Protein AF-A0A831Z3E1-F1 (afdb_monomer_lite)

Structure (mmCIF, N/CA/C/O backbone):
data_AF-A0A831Z3E1-F1
#
_entry.id   AF-A0A831Z3E1-F1
#
loop_
_atom_site.group_PDB
_atom_site.id
_atom_site.type_symbol
_atom_site.label_atom_id
_atom_site.label_alt_id
_atom_site.label_comp_id
_atom_site.label_asym_id
_atom_site.label_entity_id
_atom_site.label_seq_id
_atom_site.pdbx_PDB_ins_code
_atom_site.Cartn_x
_atom_site.Cartn_y
_atom_site.Cartn_z
_atom_site.occupancy
_atom_site.B_iso_or_equiv
_atom_site.auth_seq_id
_atom_site.auth_comp_id
_atom_site.auth_asym_id
_atom_site.auth_atom_id
_atom_site.pdbx_PDB_model_num
ATOM 1 N N . MET A 1 1 ? -7.748 5.184 -32.566 1.00 51.44 1 MET A N 1
ATOM 2 C CA . MET A 1 1 ? -6.803 4.060 -32.721 1.00 51.44 1 MET A CA 1
ATOM 3 C C . MET A 1 1 ? -6.522 3.527 -31.322 1.00 51.44 1 MET A C 1
ATOM 5 O O . MET A 1 1 ? -6.753 4.261 -30.371 1.00 51.44 1 MET A O 1
ATOM 9 N N . ASN A 1 2 ? -6.167 2.249 -31.164 1.00 64.44 2 ASN A N 1
ATOM 10 C CA . ASN A 1 2 ? -5.979 1.671 -29.828 1.00 64.44 2 ASN A CA 1
ATOM 11 C C . ASN A 1 2 ? -4.513 1.812 -29.402 1.00 64.44 2 ASN A C 1
ATOM 13 O O . ASN A 1 2 ? -3.642 1.430 -30.188 1.00 64.44 2 ASN A O 1
ATOM 17 N N . PRO A 1 3 ? -4.228 2.322 -28.190 1.00 73.00 3 PRO A N 1
ATOM 18 C CA . PRO A 1 3 ? -2.861 2.435 -27.707 1.00 73.00 3 PRO A CA 1
ATOM 19 C C . PRO A 1 3 ? -2.206 1.056 -27.599 1.00 73.00 3 PRO A C 1
ATOM 21 O O . PRO A 1 3 ? -2.824 0.108 -27.112 1.00 73.00 3 PRO A O 1
ATOM 24 N N . ARG A 1 4 ? -0.952 0.950 -28.051 1.00 88.00 4 ARG A N 1
ATOM 25 C CA . ARG A 1 4 ? -0.210 -0.320 -28.133 1.00 88.00 4 ARG A CA 1
ATOM 26 C C . ARG A 1 4 ? 0.964 -0.412 -27.169 1.00 88.00 4 ARG A C 1
ATOM 28 O O . ARG A 1 4 ? 1.472 -1.512 -26.947 1.00 88.00 4 ARG A O 1
ATOM 35 N N . PHE A 1 5 ? 1.383 0.704 -26.576 1.00 94.12 5 PHE A N 1
ATOM 36 C CA . PHE A 1 5 ? 2.573 0.760 -25.737 1.00 94.12 5 PHE A CA 1
ATOM 37 C C . PHE A 1 5 ? 2.311 1.483 -24.423 1.00 94.12 5 PHE A C 1
ATOM 39 O O . PHE A 1 5 ? 1.490 2.394 -24.334 1.00 94.12 5 PHE A O 1
ATOM 46 N N . ALA A 1 6 ? 3.047 1.088 -23.394 1.00 94.31 6 ALA A N 1
ATOM 47 C CA . ALA A 1 6 ? 3.031 1.729 -22.093 1.00 94.31 6 ALA A CA 1
ATOM 48 C C . ALA A 1 6 ? 4.462 1.988 -21.625 1.00 94.31 6 ALA A C 1
ATOM 50 O O . ALA A 1 6 ? 5.327 1.114 -21.735 1.00 94.31 6 ALA A O 1
ATOM 51 N N . LYS A 1 7 ? 4.690 3.177 -21.068 1.00 95.44 7 LYS A N 1
ATOM 52 C CA . LYS A 1 7 ? 5.922 3.519 -20.362 1.00 95.44 7 LYS A CA 1
ATOM 53 C C . LYS A 1 7 ? 5.762 3.190 -18.891 1.00 95.44 7 LYS A C 1
ATOM 55 O O . LYS A 1 7 ? 4.873 3.714 -18.219 1.00 95.44 7 LYS A O 1
ATOM 60 N N . VAL A 1 8 ? 6.624 2.314 -18.402 1.00 93.50 8 VAL A N 1
ATOM 61 C CA . VAL A 1 8 ? 6.551 1.753 -17.057 1.00 93.50 8 VAL A CA 1
ATOM 62 C C . VAL A 1 8 ? 7.792 2.160 -16.281 1.00 93.50 8 VAL A C 1
ATOM 64 O O . VAL A 1 8 ? 8.914 1.889 -16.708 1.00 93.50 8 VAL A O 1
ATOM 67 N N . VAL A 1 9 ? 7.591 2.772 -15.117 1.00 94.06 9 VAL A N 1
ATOM 68 C CA . VAL A 1 9 ? 8.672 2.972 -14.150 1.00 94.06 9 VAL A CA 1
ATOM 69 C C . VAL A 1 9 ? 8.847 1.700 -13.325 1.00 94.06 9 VAL A C 1
ATOM 71 O O . VAL A 1 9 ? 7.876 1.105 -12.843 1.00 94.06 9 VAL A O 1
ATOM 74 N N . LEU A 1 10 ? 10.095 1.267 -13.173 1.00 91.62 10 LEU A N 1
ATOM 75 C CA . LEU A 1 10 ? 10.462 0.104 -12.368 1.00 91.62 10 LEU A CA 1
ATOM 76 C C . LEU A 1 10 ? 11.102 0.560 -11.056 1.00 91.62 10 LEU A C 1
ATOM 78 O O . LEU A 1 10 ? 11.765 1.590 -11.050 1.00 91.62 10 LEU A O 1
ATOM 82 N N . PRO A 1 11 ? 10.956 -0.196 -9.951 1.00 89.69 11 PRO A N 1
ATOM 83 C CA . PRO A 1 11 ? 11.518 0.147 -8.644 1.00 89.69 11 PRO A CA 1
ATOM 84 C C . PRO A 1 11 ? 13.036 -0.111 -8.591 1.00 89.69 11 PRO A C 1
ATOM 86 O O . PRO A 1 11 ? 13.524 -0.906 -7.784 1.00 89.69 11 PRO A O 1
ATOM 89 N N . LEU A 1 12 ? 13.772 0.523 -9.500 1.00 88.69 12 LEU A N 1
ATOM 90 C CA . LEU A 1 12 ? 15.214 0.440 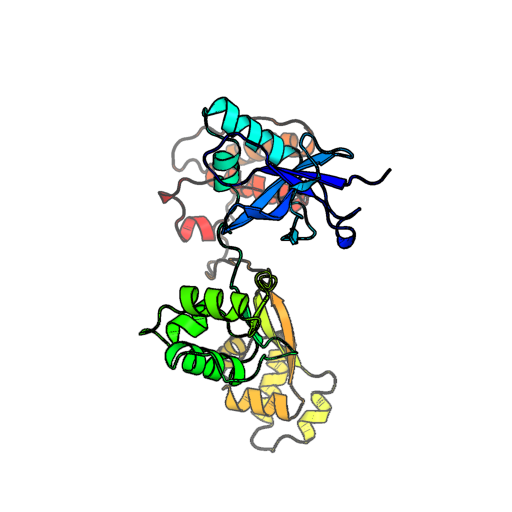-9.700 1.00 88.69 12 LEU A CA 1
ATOM 91 C C . LEU A 1 12 ? 15.823 1.841 -9.522 1.00 88.69 12 LEU A C 1
ATOM 93 O O . LEU A 1 12 ? 15.136 2.819 -9.796 1.00 88.69 12 LEU A O 1
ATOM 97 N N . PRO A 1 13 ? 17.094 1.957 -9.101 1.00 88.75 13 PRO A N 1
ATOM 98 C CA . PRO A 1 13 ? 17.790 3.239 -8.981 1.00 88.75 13 PRO A CA 1
ATOM 99 C C . PRO A 1 13 ? 18.260 3.740 -10.357 1.00 88.75 13 PRO A C 1
ATOM 101 O O . PRO A 1 13 ? 19.452 3.919 -10.597 1.00 88.75 13 PRO A O 1
ATOM 104 N N . VAL A 1 14 ? 17.325 3.863 -11.300 1.00 87.19 14 VAL A N 1
ATOM 105 C CA . VAL A 1 14 ? 17.554 4.320 -12.675 1.00 87.19 14 VAL A CA 1
ATOM 106 C C . VAL A 1 14 ? 16.418 5.265 -13.038 1.00 87.19 14 VAL A C 1
ATOM 108 O O . VAL A 1 14 ? 15.259 4.974 -12.743 1.00 87.19 14 VAL A O 1
ATOM 111 N N . ASP A 1 15 ? 16.746 6.384 -13.674 1.00 80.19 15 ASP A N 1
ATOM 112 C CA . ASP A 1 15 ? 15.782 7.444 -13.986 1.00 80.19 15 ASP A CA 1
ATOM 113 C C . ASP A 1 15 ? 15.124 7.280 -15.367 1.00 80.19 15 ASP A C 1
ATOM 115 O O . ASP A 1 15 ? 14.783 8.248 -16.039 1.00 80.19 15 ASP A O 1
ATOM 119 N N . ASP A 1 16 ? 14.946 6.028 -15.793 1.00 87.19 16 ASP A N 1
ATOM 120 C CA . ASP A 1 16 ? 14.386 5.678 -17.094 1.00 87.19 16 ASP A CA 1
ATOM 121 C C . ASP A 1 16 ? 12.979 5.091 -16.964 1.00 87.19 16 ASP A C 1
ATOM 123 O O . ASP A 1 16 ? 12.668 4.295 -16.069 1.00 87.19 16 ASP A O 1
ATOM 127 N N . LEU A 1 17 ? 12.133 5.431 -17.936 1.00 93.19 17 LEU A N 1
ATOM 128 C CA . LEU A 1 17 ? 10.894 4.712 -18.192 1.00 93.19 17 LEU A CA 1
ATOM 129 C C . LEU A 1 17 ? 11.140 3.634 -19.242 1.00 93.19 17 LEU A C 1
ATOM 131 O O . LEU A 1 17 ? 11.719 3.897 -20.294 1.00 93.19 17 LEU A O 1
ATOM 135 N N . TYR A 1 18 ? 10.629 2.435 -18.991 1.00 93.75 18 TYR A N 1
ATOM 136 C CA . TYR A 1 18 ? 10.777 1.311 -19.904 1.00 93.75 18 TYR A CA 1
ATOM 137 C C . TYR A 1 18 ? 9.515 1.123 -20.739 1.00 93.75 18 TYR A C 1
ATOM 139 O O . TYR A 1 18 ? 8.409 1.035 -20.200 1.00 93.75 18 TYR A O 1
ATOM 147 N N . THR A 1 19 ? 9.685 1.043 -22.055 1.00 95.31 19 THR A N 1
ATOM 148 C CA . THR A 1 19 ? 8.585 0.841 -23.002 1.00 95.31 19 THR A CA 1
ATOM 149 C C . THR A 1 19 ? 8.243 -0.643 -23.118 1.00 95.31 19 THR A C 1
ATOM 151 O O . THR A 1 19 ? 9.107 -1.478 -23.391 1.00 95.31 19 THR A O 1
ATOM 154 N N . TYR A 1 20 ? 6.963 -0.967 -22.936 1.00 89.75 20 TYR A N 1
ATOM 155 C CA . TYR A 1 20 ? 6.414 -2.312 -23.096 1.00 89.75 20 TYR A CA 1
ATOM 156 C C . TYR A 1 20 ? 5.203 -2.304 -24.021 1.00 89.75 20 TYR A C 1
ATOM 158 O O . TYR A 1 20 ? 4.437 -1.342 -24.051 1.00 89.75 20 TYR A O 1
ATOM 166 N N . ARG A 1 21 ? 4.998 -3.411 -24.738 1.00 87.31 21 ARG A N 1
ATOM 167 C CA . ARG A 1 21 ? 3.775 -3.654 -25.507 1.00 87.31 21 ARG A CA 1
ATOM 168 C C . ARG A 1 21 ? 2.619 -4.015 -24.585 1.00 87.31 21 ARG A C 1
ATOM 170 O O . ARG A 1 21 ? 2.789 -4.805 -23.654 1.00 87.31 21 ARG A O 1
ATOM 177 N N . ILE A 1 22 ? 1.445 -3.477 -24.883 1.00 85.94 22 ILE A N 1
ATOM 178 C CA . ILE A 1 22 ? 0.188 -3.815 -24.218 1.00 85.94 22 ILE A CA 1
ATOM 179 C C . ILE A 1 22 ? -0.398 -5.046 -24.934 1.00 85.94 22 ILE A C 1
ATOM 181 O O . ILE A 1 22 ? -0.631 -4.973 -26.139 1.00 85.94 22 ILE A O 1
ATOM 185 N N . PRO A 1 23 ? -0.602 -6.186 -24.246 1.00 76.25 23 PRO A N 1
ATOM 186 C CA . PRO A 1 23 ? -1.336 -7.325 -24.798 1.00 76.25 23 PRO A CA 1
ATOM 187 C C . PRO A 1 23 ? -2.770 -6.939 -25.161 1.00 76.25 23 PRO A C 1
ATOM 189 O O . PRO A 1 23 ? -3.378 -6.147 -24.443 1.00 76.25 23 PRO A O 1
ATOM 192 N N . ASP A 1 24 ? -3.335 -7.560 -26.200 1.00 74.25 24 ASP A N 1
ATOM 193 C CA . ASP A 1 24 ? -4.701 -7.276 -26.671 1.00 74.25 24 ASP A CA 1
ATOM 194 C C . ASP A 1 24 ? -5.752 -7.380 -25.551 1.00 74.25 24 ASP A C 1
ATOM 196 O O . ASP A 1 24 ? -6.678 -6.578 -25.489 1.00 74.25 24 ASP A O 1
ATOM 200 N N . GLU A 1 25 ? -5.564 -8.312 -24.612 1.00 70.75 25 GLU A N 1
ATOM 201 C CA . GLU A 1 25 ? -6.436 -8.528 -23.447 1.00 70.75 25 GLU A CA 1
ATOM 202 C C . GLU A 1 25 ? -6.475 -7.338 -22.471 1.00 70.75 25 GLU A C 1
ATOM 204 O O . GLU A 1 25 ? -7.454 -7.157 -21.750 1.00 70.75 25 GLU A O 1
ATOM 209 N N . LEU A 1 26 ? -5.415 -6.524 -22.433 1.00 71.62 26 LEU A N 1
ATOM 210 C CA . LEU A 1 26 ? -5.300 -5.362 -21.546 1.00 71.62 26 LEU A CA 1
ATOM 211 C C . LEU A 1 26 ? -5.654 -4.045 -22.248 1.00 71.62 26 LEU A C 1
ATOM 213 O O . LEU A 1 26 ? -5.697 -2.993 -21.602 1.00 71.62 26 LEU A O 1
ATOM 217 N N . VAL A 1 27 ? -5.927 -4.076 -23.554 1.00 78.31 27 VAL A N 1
ATOM 218 C CA . VAL A 1 27 ? -6.343 -2.893 -24.310 1.00 78.31 27 VAL A CA 1
ATOM 219 C C . VAL A 1 27 ? -7.717 -2.432 -23.815 1.00 78.31 27 VAL A C 1
ATOM 221 O O . VAL A 1 27 ? -8.676 -3.195 -23.782 1.00 78.31 27 VAL A O 1
ATOM 224 N N . GLY A 1 28 ? -7.814 -1.166 -23.400 1.00 79.19 28 GLY A N 1
ATOM 225 C CA . GLY A 1 28 ? -9.034 -0.580 -22.826 1.00 79.19 28 GLY A CA 1
ATOM 226 C C . GLY A 1 28 ? -9.201 -0.788 -21.315 1.00 79.19 28 GLY A C 1
ATOM 227 O O . GLY A 1 28 ? -9.976 -0.064 -20.695 1.00 79.19 28 GLY A O 1
ATOM 228 N N . VAL A 1 29 ? -8.440 -1.708 -20.713 1.00 81.19 29 VAL A N 1
ATOM 229 C CA . VAL A 1 29 ? -8.390 -1.913 -19.253 1.00 81.19 29 VAL A CA 1
ATOM 230 C C . VAL A 1 29 ? -7.188 -1.194 -18.642 1.00 81.19 29 VAL A C 1
ATOM 232 O O . VAL A 1 29 ? -7.301 -0.570 -17.588 1.00 81.19 29 VAL A O 1
ATOM 235 N N . LEU A 1 30 ? -6.024 -1.259 -19.296 1.00 82.38 30 LEU A N 1
ATOM 236 C CA . LEU A 1 30 ? -4.805 -0.627 -18.805 1.00 82.38 30 LEU A CA 1
ATOM 237 C C . LEU A 1 30 ? -4.932 0.903 -18.816 1.00 82.38 30 LEU A C 1
ATOM 239 O O . LEU A 1 30 ? -5.445 1.504 -19.756 1.00 82.38 30 LEU A O 1
ATOM 243 N N . GLN A 1 31 ? -4.414 1.537 -17.768 1.00 91.56 31 GLN A N 1
ATOM 244 C CA . GLN A 1 31 ? -4.522 2.971 -17.511 1.00 91.56 31 GLN A CA 1
ATOM 245 C C . GLN A 1 31 ? -3.239 3.447 -16.829 1.00 91.56 31 GLN A C 1
ATOM 247 O O . GLN A 1 31 ? -2.548 2.665 -16.170 1.00 91.56 31 GLN A O 1
ATOM 252 N N . VAL A 1 32 ? -2.922 4.732 -16.987 1.00 94.81 32 VAL A N 1
ATOM 253 C CA . VAL A 1 32 ? -1.843 5.383 -16.235 1.00 94.81 32 VAL A CA 1
ATOM 254 C C . VAL A 1 32 ? -2.141 5.265 -14.742 1.00 94.81 32 VAL A C 1
ATOM 256 O O . VAL A 1 32 ? -3.266 5.507 -14.317 1.00 94.81 32 VAL A O 1
ATOM 259 N N . GLY A 1 33 ? -1.142 4.856 -13.960 1.00 90.75 33 GLY A N 1
ATOM 260 C CA . GLY A 1 33 ? -1.288 4.578 -12.535 1.00 90.75 33 GLY A CA 1
ATOM 261 C C . GLY A 1 33 ? -1.562 3.116 -12.182 1.00 90.75 33 GLY A C 1
ATOM 262 O O . GLY A 1 33 ? -1.473 2.745 -11.007 1.00 90.75 33 GLY A O 1
ATOM 263 N N . HIS A 1 34 ? -1.848 2.253 -13.165 1.00 88.25 34 HIS A N 1
ATOM 264 C CA . HIS A 1 34 ? -1.925 0.816 -12.916 1.00 88.25 34 HIS A CA 1
ATOM 265 C C . HIS A 1 34 ? -0.562 0.243 -12.539 1.00 88.25 34 HIS A C 1
ATOM 267 O O . HIS A 1 34 ? 0.478 0.599 -13.099 1.00 88.25 34 HIS A O 1
ATOM 273 N N . GLN A 1 35 ? -0.591 -0.706 -11.609 1.00 85.06 35 GLN A N 1
ATOM 274 C CA . GLN A 1 35 ? 0.566 -1.520 -11.292 1.00 85.06 35 GLN A CA 1
ATOM 275 C C . GLN A 1 35 ? 0.600 -2.733 -12.224 1.00 85.06 35 GLN A C 1
ATOM 277 O O . GLN A 1 35 ? -0.370 -3.484 -12.312 1.00 85.06 35 GLN A O 1
ATOM 282 N N . VAL A 1 36 ? 1.726 -2.932 -12.898 1.00 80.56 36 VAL A N 1
ATOM 283 C CA . VAL A 1 36 ? 1.923 -3.961 -13.924 1.00 80.56 36 VAL A CA 1
ATOM 284 C C . VAL A 1 36 ? 3.057 -4.901 -13.566 1.00 80.56 36 VAL A C 1
ATOM 286 O O . VAL A 1 36 ? 3.947 -4.569 -12.787 1.00 80.56 36 VAL A O 1
ATOM 289 N N . ILE A 1 37 ? 3.037 -6.079 -14.172 1.00 76.75 37 ILE A N 1
ATOM 290 C CA . ILE A 1 37 ? 4.074 -7.097 -14.075 1.00 76.75 37 ILE A CA 1
ATOM 291 C C . ILE A 1 37 ? 4.784 -7.166 -15.417 1.00 76.75 37 ILE A C 1
ATOM 293 O O . ILE A 1 37 ? 4.156 -7.439 -16.440 1.00 76.75 37 ILE A O 1
ATOM 297 N N . VAL A 1 38 ? 6.098 -6.951 -15.422 1.00 77.62 38 VAL A N 1
ATOM 298 C CA . VAL A 1 38 ? 6.864 -6.859 -16.668 1.00 77.62 38 VAL A CA 1
ATOM 299 C C . VAL A 1 38 ? 8.204 -7.597 -16.598 1.00 77.62 38 VAL A C 1
ATOM 301 O O . VAL A 1 38 ? 8.832 -7.667 -15.534 1.00 77.62 38 VAL A O 1
ATOM 304 N N . PRO A 1 39 ? 8.678 -8.176 -17.715 1.00 78.38 39 PRO A N 1
ATOM 305 C CA . PRO A 1 39 ? 9.996 -8.789 -17.783 1.00 78.38 39 PRO A CA 1
ATOM 306 C C . PRO A 1 39 ? 11.093 -7.721 -17.863 1.00 78.38 39 PRO A C 1
ATOM 308 O O . PRO A 1 39 ? 11.029 -6.799 -18.673 1.00 78.38 39 PRO A O 1
ATOM 311 N N . PHE A 1 40 ? 12.159 -7.887 -17.084 1.00 82.69 40 PHE A N 1
ATOM 312 C CA . PHE A 1 40 ? 13.322 -7.003 -17.108 1.00 82.69 40 PHE A CA 1
ATOM 313 C C . PHE A 1 40 ? 14.609 -7.830 -17.004 1.00 82.69 40 PHE A C 1
ATOM 315 O O . PHE A 1 40 ? 14.878 -8.466 -15.984 1.00 82.69 40 PHE A O 1
ATOM 322 N N . GLY A 1 41 ? 15.389 -7.898 -18.087 1.00 81.19 41 GLY A N 1
ATOM 323 C CA . GLY A 1 41 ? 16.528 -8.820 -18.184 1.00 81.19 41 GLY A CA 1
ATOM 324 C C . GLY A 1 41 ? 16.119 -10.280 -17.923 1.00 81.19 41 GLY A C 1
ATOM 325 O O . GLY A 1 41 ? 15.269 -10.826 -18.629 1.00 81.19 41 GLY A O 1
ATOM 326 N N . HIS A 1 42 ? 16.711 -10.904 -16.897 1.00 73.19 42 HIS A N 1
ATOM 327 C CA . HIS A 1 42 ? 16.402 -12.275 -16.452 1.00 73.19 42 HIS A CA 1
ATOM 328 C C . HIS A 1 42 ? 15.336 -12.361 -15.343 1.00 73.19 42 HIS A C 1
ATOM 330 O O . HIS A 1 42 ? 14.946 -13.462 -14.933 1.00 73.19 42 HIS A O 1
ATOM 336 N N . GLN A 1 43 ? 14.880 -11.217 -14.836 1.00 70.12 43 GLN A N 1
ATOM 337 C CA . GLN A 1 43 ? 13.912 -11.113 -13.749 1.00 70.12 43 GLN A CA 1
ATOM 338 C C . GLN A 1 43 ? 12.566 -10.585 -14.252 1.00 70.12 43 GLN A C 1
ATOM 340 O O . GLN A 1 43 ? 12.406 -10.212 -15.412 1.00 70.12 43 GLN A O 1
ATOM 345 N N . ILE A 1 44 ? 11.567 -10.629 -13.379 1.00 66.31 44 ILE A N 1
ATOM 346 C CA . ILE A 1 44 ? 10.265 -9.998 -13.596 1.00 66.31 44 ILE A CA 1
ATOM 347 C C . ILE A 1 44 ? 10.036 -9.091 -12.405 1.00 66.31 44 ILE A C 1
ATOM 349 O O . ILE A 1 44 ? 10.269 -9.511 -11.270 1.00 66.31 44 ILE A O 1
ATOM 353 N N . LEU A 1 45 ? 9.597 -7.873 -12.682 1.00 77.94 45 LEU A N 1
ATOM 354 C CA . LEU A 1 45 ? 9.401 -6.832 -11.691 1.00 77.94 45 LEU A CA 1
ATOM 355 C C . LEU A 1 45 ? 7.965 -6.322 -11.756 1.00 77.94 45 LEU A C 1
ATOM 357 O O . LEU A 1 45 ? 7.319 -6.367 -12.804 1.00 77.94 45 LEU A O 1
ATOM 361 N N . GLY A 1 46 ? 7.480 -5.843 -10.613 1.00 82.38 46 GLY A N 1
ATOM 362 C CA . GLY A 1 46 ? 6.303 -4.988 -10.575 1.00 82.38 46 GLY A CA 1
ATOM 363 C C . GLY A 1 46 ? 6.714 -3.555 -10.899 1.00 82.38 46 GLY A C 1
ATOM 364 O O . GLY A 1 46 ? 7.687 -3.074 -10.322 1.00 82.38 46 GLY A O 1
ATOM 365 N N . GLY A 1 47 ? 5.988 -2.887 -11.785 1.00 87.38 47 GLY A N 1
ATOM 366 C CA . GLY A 1 47 ? 6.187 -1.485 -12.148 1.00 87.38 47 GLY A CA 1
ATOM 367 C C . GLY A 1 47 ? 4.878 -0.706 -12.122 1.00 87.38 47 GLY A C 1
ATOM 368 O O . GLY A 1 47 ? 3.816 -1.289 -11.906 1.00 87.38 47 GLY A O 1
ATOM 369 N N . VAL A 1 48 ? 4.952 0.603 -12.337 1.00 91.38 48 VAL A N 1
ATOM 370 C CA . VAL A 1 48 ? 3.772 1.476 -12.438 1.00 91.38 48 VAL A CA 1
ATOM 371 C C . VAL A 1 48 ? 3.734 2.095 -13.829 1.00 91.38 48 VAL A C 1
ATOM 373 O O . VAL A 1 48 ? 4.755 2.561 -14.333 1.00 91.38 48 VAL A O 1
ATOM 376 N N . VAL A 1 49 ? 2.569 2.072 -14.472 1.00 93.44 49 VAL A N 1
ATOM 377 C CA . VAL A 1 49 ? 2.370 2.715 -15.774 1.00 93.44 49 VAL A CA 1
ATOM 378 C C . VAL A 1 49 ? 2.368 4.226 -15.579 1.00 93.44 49 VAL A C 1
ATOM 380 O O . VAL A 1 49 ? 1.500 4.756 -14.892 1.00 93.44 49 VAL A O 1
ATOM 383 N N . MET A 1 50 ? 3.319 4.915 -16.200 1.00 93.69 50 MET A N 1
ATOM 384 C CA . MET A 1 50 ? 3.434 6.375 -16.153 1.00 93.69 50 MET A CA 1
ATOM 385 C C . MET A 1 50 ? 2.789 7.029 -17.371 1.00 93.69 50 MET A C 1
ATOM 387 O O . MET A 1 50 ? 2.219 8.108 -17.258 1.00 93.69 50 MET A O 1
ATOM 391 N N . GLU A 1 51 ? 2.848 6.368 -18.529 1.00 94.69 51 GLU A N 1
ATOM 392 C CA . GLU A 1 51 ? 2.267 6.869 -19.774 1.00 94.69 51 GLU A CA 1
ATOM 393 C C . GLU A 1 51 ? 1.761 5.716 -20.641 1.00 94.69 51 GLU A C 1
ATOM 395 O O . GLU A 1 51 ? 2.291 4.604 -20.590 1.00 94.69 51 GLU A O 1
ATOM 400 N N . ILE A 1 52 ? 0.765 5.999 -21.477 1.00 94.56 52 ILE A N 1
ATOM 401 C CA . ILE A 1 52 ? 0.252 5.090 -22.504 1.00 94.56 52 ILE A CA 1
ATOM 402 C C . ILE A 1 52 ? 0.373 5.802 -23.851 1.00 94.56 52 ILE A C 1
ATOM 404 O O . ILE A 1 52 ? 0.021 6.976 -23.961 1.00 94.56 52 ILE A O 1
ATOM 408 N N . ARG A 1 53 ? 0.901 5.106 -24.859 1.00 91.62 53 ARG A N 1
ATOM 409 C CA . ARG A 1 53 ? 1.211 5.656 -26.183 1.00 91.62 53 ARG A CA 1
ATOM 410 C C . ARG A 1 53 ? 0.700 4.743 -27.298 1.00 91.62 53 ARG A C 1
ATOM 412 O O . ARG A 1 53 ? 0.576 3.527 -27.134 1.00 91.62 53 ARG A O 1
ATOM 419 N N . GLU A 1 54 ? 0.397 5.347 -28.443 1.00 87.56 54 GLU A N 1
ATOM 420 C CA . GLU A 1 54 ? 0.013 4.616 -29.658 1.00 87.56 54 GLU A CA 1
ATOM 421 C C . GLU A 1 54 ? 1.232 4.042 -30.385 1.00 87.56 54 GLU A C 1
ATOM 423 O O . GLU A 1 54 ? 1.183 2.906 -30.851 1.00 87.56 54 GLU A O 1
ATOM 428 N N . GLU A 1 55 ? 2.338 4.785 -30.389 1.00 86.00 55 GLU A N 1
ATOM 429 C CA . GLU A 1 55 ? 3.585 4.429 -31.065 1.00 86.00 55 GLU A CA 1
ATOM 430 C C . GLU A 1 55 ? 4.716 4.184 -30.060 1.00 86.00 55 GLU A C 1
ATOM 432 O O . GLU A 1 55 ? 4.757 4.779 -28.974 1.00 86.00 55 GLU A O 1
ATOM 437 N N . ALA A 1 56 ? 5.635 3.292 -30.428 1.00 84.62 56 ALA A N 1
ATOM 438 C CA . ALA A 1 56 ? 6.855 3.061 -29.676 1.00 84.62 56 ALA A CA 1
ATOM 439 C C . ALA A 1 56 ? 7.886 4.159 -29.960 1.00 84.62 56 ALA A C 1
ATOM 441 O O . ALA A 1 56 ? 8.006 4.662 -31.071 1.00 84.62 56 ALA A O 1
ATOM 442 N N . ASP A 1 57 ? 8.676 4.492 -28.947 1.00 81.12 57 ASP A N 1
ATOM 443 C CA . ASP A 1 57 ? 9.815 5.407 -29.036 1.00 81.12 57 ASP A CA 1
ATOM 444 C C . ASP A 1 57 ? 11.134 4.707 -29.406 1.00 81.12 57 ASP A C 1
ATOM 446 O O . ASP A 1 57 ? 12.170 5.354 -29.543 1.00 81.12 57 ASP A O 1
ATOM 450 N N . ILE A 1 58 ? 11.094 3.384 -29.564 1.00 83.94 58 ILE A N 1
ATOM 451 C CA . ILE A 1 58 ? 12.231 2.519 -29.882 1.00 83.94 58 ILE A CA 1
ATOM 452 C C . ILE A 1 58 ? 11.824 1.480 -30.926 1.00 83.94 58 ILE A C 1
ATOM 454 O O . ILE A 1 58 ? 10.637 1.274 -31.179 1.00 83.94 58 ILE A O 1
ATOM 458 N N . ASP A 1 59 ? 12.815 0.794 -31.500 1.00 84.25 59 ASP A N 1
ATOM 459 C CA . ASP A 1 59 ? 12.570 -0.301 -32.436 1.00 84.25 59 ASP A CA 1
ATOM 460 C C . ASP A 1 59 ? 11.662 -1.376 -31.816 1.00 84.25 59 ASP A C 1
ATOM 462 O O . ASP A 1 59 ? 11.974 -2.031 -30.816 1.00 84.25 59 ASP A O 1
ATOM 466 N N . GLU A 1 60 ? 10.526 -1.560 -32.475 1.00 83.62 60 GLU A N 1
ATOM 467 C CA . GLU A 1 60 ? 9.457 -2.473 -32.129 1.00 83.62 60 GLU A CA 1
ATOM 468 C C . GLU A 1 60 ? 9.869 -3.952 -32.114 1.00 83.62 60 GLU A C 1
ATOM 470 O O . GLU A 1 60 ? 9.208 -4.767 -31.460 1.00 83.62 60 GLU A O 1
ATOM 475 N N . THR A 1 61 ? 10.947 -4.335 -32.802 1.00 78.06 61 THR A N 1
ATOM 476 C CA . THR A 1 61 ? 11.366 -5.744 -32.900 1.00 78.06 61 THR A CA 1
ATOM 477 C C . THR A 1 61 ? 11.701 -6.376 -31.546 1.00 78.06 61 THR A C 1
ATOM 479 O O . THR A 1 61 ? 11.439 -7.562 -31.345 1.00 78.06 61 THR A O 1
ATOM 482 N N . ASN A 1 62 ? 12.208 -5.591 -30.588 1.00 80.06 62 ASN A N 1
ATOM 483 C CA . ASN A 1 62 ? 12.709 -6.088 -29.301 1.00 80.06 62 ASN A CA 1
ATOM 484 C C . ASN A 1 62 ? 11.846 -5.694 -28.090 1.00 80.06 62 ASN A C 1
ATOM 486 O O . ASN A 1 62 ? 12.213 -5.980 -26.944 1.00 80.06 62 ASN A O 1
ATOM 490 N N . ILE A 1 63 ? 10.688 -5.066 -28.317 1.00 87.12 63 ILE A N 1
ATOM 491 C CA . ILE A 1 63 ? 9.799 -4.637 -27.234 1.00 87.12 63 ILE A CA 1
ATOM 492 C C . ILE A 1 63 ? 9.043 -5.841 -26.676 1.00 87.12 63 ILE A C 1
ATOM 494 O O . ILE A 1 63 ? 8.277 -6.516 -27.371 1.00 87.12 63 ILE A O 1
ATOM 498 N N . LYS A 1 64 ? 9.244 -6.090 -25.382 1.00 83.12 64 LYS A N 1
ATOM 499 C CA . LYS A 1 64 ? 8.557 -7.151 -24.641 1.00 83.12 64 LYS A CA 1
ATOM 500 C C . LYS A 1 64 ? 7.148 -6.715 -24.243 1.00 83.12 64 LYS A C 1
ATOM 502 O O . LYS A 1 64 ? 6.866 -5.528 -24.100 1.00 83.12 64 LYS A O 1
ATOM 507 N N . PHE A 1 65 ? 6.277 -7.689 -24.017 1.00 80.50 65 PHE A N 1
ATOM 508 C CA . PHE A 1 65 ? 4.917 -7.450 -23.545 1.00 80.50 65 PHE A CA 1
ATOM 509 C C . PHE A 1 65 ? 4.862 -7.251 -22.028 1.00 80.50 65 PHE A C 1
ATOM 511 O O . PHE A 1 65 ? 5.635 -7.861 -21.280 1.00 80.50 65 PHE A O 1
ATOM 518 N N . ILE A 1 66 ? 3.903 -6.439 -21.581 1.00 78.62 66 ILE A N 1
ATOM 519 C CA . ILE A 1 66 ? 3.398 -6.499 -20.208 1.00 78.62 66 ILE A CA 1
ATOM 520 C C . ILE A 1 66 ? 2.831 -7.900 -19.990 1.00 78.62 66 ILE A C 1
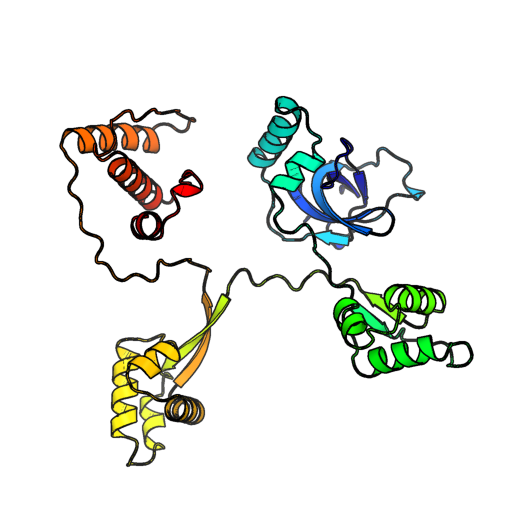ATOM 522 O O . ILE A 1 66 ? 2.109 -8.413 -20.837 1.00 78.62 66 ILE A O 1
ATOM 526 N N . HIS A 1 67 ? 3.178 -8.537 -18.876 1.00 73.12 67 HIS A N 1
ATOM 527 C CA . HIS A 1 67 ? 2.643 -9.859 -18.571 1.00 73.12 67 HIS A CA 1
ATOM 528 C C . HIS A 1 67 ? 1.231 -9.780 -17.996 1.00 73.12 67 HIS A C 1
ATOM 530 O O . HIS A 1 67 ? 0.402 -10.600 -18.365 1.00 73.12 67 HIS A O 1
ATOM 536 N N . ASP A 1 68 ? 0.985 -8.851 -17.065 1.00 65.19 68 ASP A N 1
ATOM 537 C CA . ASP A 1 68 ? -0.313 -8.711 -16.394 1.00 65.19 68 ASP A CA 1
ATOM 538 C C . ASP A 1 68 ? -0.420 -7.381 -15.618 1.00 65.19 68 ASP A C 1
ATOM 540 O O . ASP A 1 68 ? 0.594 -6.715 -15.376 1.00 65.19 68 ASP A O 1
ATOM 544 N N . ILE A 1 69 ? -1.626 -7.034 -15.164 1.00 69.12 69 ILE A N 1
ATOM 545 C CA . ILE A 1 69 ? -1.884 -6.022 -14.128 1.00 69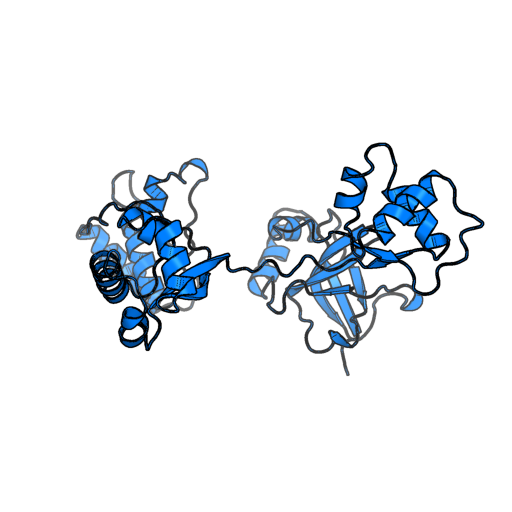.12 69 ILE A CA 1
ATOM 546 C C . ILE A 1 69 ? -2.004 -6.685 -12.749 1.00 69.12 69 ILE A C 1
ATOM 548 O O . ILE A 1 69 ? -2.483 -7.805 -12.603 1.00 69.12 69 ILE A O 1
ATOM 552 N N . VAL A 1 70 ? -1.562 -6.002 -11.692 1.00 67.56 70 VAL A N 1
ATOM 553 C CA . VAL A 1 70 ? -1.635 -6.540 -10.318 1.00 67.56 70 VAL A CA 1
ATOM 554 C C . VAL A 1 70 ? -3.059 -6.464 -9.757 1.00 67.56 70 VAL A C 1
ATOM 556 O O . VAL A 1 70 ? -3.471 -7.318 -8.969 1.00 67.56 70 VAL A O 1
ATOM 559 N N . SER A 1 71 ? -3.801 -5.429 -10.149 1.00 64.81 71 SER A N 1
ATOM 560 C CA . SER A 1 71 ? -5.167 -5.134 -9.723 1.00 64.81 71 SER A CA 1
ATOM 561 C C . SER A 1 71 ? -5.886 -4.362 -10.827 1.00 64.81 71 SER A C 1
ATOM 563 O O . SER A 1 71 ? -5.246 -3.620 -11.566 1.00 64.81 71 SER A O 1
ATOM 565 N N . GLU A 1 72 ? -7.208 -4.511 -10.889 1.00 63.91 72 GLU A N 1
ATOM 566 C CA . GLU A 1 72 ? -8.106 -3.728 -11.755 1.00 63.91 72 GLU A CA 1
ATOM 567 C C . GLU A 1 72 ? -8.314 -2.293 -11.235 1.00 63.91 72 GLU A C 1
ATOM 569 O O . GLU A 1 72 ? -8.866 -1.446 -11.928 1.00 63.91 72 GLU A O 1
ATOM 574 N N . HIS A 1 73 ? -7.888 -2.014 -9.999 1.00 72.62 73 HIS A N 1
ATOM 575 C CA . HIS A 1 73 ? -7.874 -0.666 -9.440 1.00 72.62 73 HIS A CA 1
ATOM 576 C C . HIS A 1 73 ? -6.524 0.009 -9.674 1.00 72.62 73 HIS A C 1
ATOM 578 O O . HIS A 1 73 ? -5.471 -0.621 -9.518 1.00 72.62 73 HIS A O 1
ATOM 584 N N . LEU A 1 74 ? -6.562 1.317 -9.943 1.00 82.00 74 LEU A N 1
ATOM 585 C CA . LEU A 1 74 ? -5.371 2.155 -10.010 1.00 82.00 74 LEU A CA 1
ATOM 586 C C . LEU A 1 74 ? -4.604 2.086 -8.690 1.00 82.00 74 LEU A C 1
ATOM 588 O O . LEU A 1 74 ? -5.155 2.322 -7.615 1.00 82.00 74 LEU A O 1
ATOM 592 N N . PHE A 1 75 ? -3.317 1.764 -8.788 1.00 83.12 75 PHE A N 1
ATOM 593 C CA . PHE A 1 75 ? -2.416 1.792 -7.643 1.00 83.12 75 PHE A CA 1
ATOM 594 C C . PHE A 1 75 ? -2.066 3.234 -7.272 1.00 83.12 75 PHE A C 1
ATOM 596 O O . PHE A 1 75 ? -2.032 3.579 -6.094 1.00 83.12 75 PHE A O 1
ATOM 603 N N . ALA A 1 76 ? -1.820 4.068 -8.283 1.00 86.94 76 ALA A N 1
ATOM 604 C CA . ALA A 1 76 ? -1.537 5.482 -8.119 1.00 86.94 76 ALA A CA 1
ATOM 605 C C . ALA A 1 76 ? -2.504 6.304 -8.963 1.00 86.94 76 ALA A C 1
ATOM 607 O O . ALA A 1 76 ? -2.569 6.142 -10.177 1.00 86.94 76 ALA A O 1
ATOM 608 N N . ASP A 1 77 ? -3.253 7.194 -8.324 1.00 89.69 77 ASP A N 1
ATOM 609 C CA . ASP A 1 77 ? -4.038 8.193 -9.034 1.00 89.69 77 ASP A CA 1
ATOM 610 C C . ASP A 1 77 ? -3.147 9.352 -9.519 1.00 89.69 77 ASP A C 1
ATOM 612 O O . ASP A 1 77 ? -1.936 9.399 -9.284 1.00 89.69 77 ASP A O 1
ATOM 616 N N . ALA A 1 78 ? -3.749 10.327 -10.200 1.00 90.88 78 ALA A N 1
ATOM 617 C CA . ALA A 1 78 ? -3.023 11.487 -10.711 1.00 90.88 78 ALA A CA 1
ATOM 618 C C . ALA A 1 78 ? -2.337 12.311 -9.605 1.00 90.88 78 ALA A C 1
ATOM 620 O O . ALA A 1 78 ? -1.318 12.953 -9.869 1.00 90.88 78 ALA A O 1
ATOM 621 N N . VAL A 1 79 ? -2.881 12.317 -8.382 1.00 91.06 79 VAL A N 1
ATOM 622 C CA . VAL A 1 79 ? -2.290 13.040 -7.250 1.00 91.06 79 VAL A CA 1
ATOM 623 C C . VAL A 1 79 ? -1.034 12.315 -6.789 1.00 91.06 79 VAL A C 1
ATOM 625 O O . VAL A 1 79 ? 0.026 12.934 -6.728 1.00 91.06 79 VAL A O 1
ATOM 628 N N . LEU A 1 80 ? -1.115 11.004 -6.560 1.00 90.75 80 LEU A N 1
ATOM 629 C CA . LEU A 1 80 ? 0.021 10.202 -6.124 1.00 90.75 80 LEU A CA 1
ATOM 630 C C . LEU A 1 80 ? 1.131 10.162 -7.180 1.00 90.75 80 LEU A C 1
ATOM 632 O O . LEU A 1 80 ? 2.303 10.255 -6.826 1.00 90.75 80 LEU A O 1
ATOM 636 N N . LEU A 1 81 ? 0.790 10.100 -8.470 1.00 92.19 81 LEU A N 1
ATOM 637 C CA . LEU A 1 81 ? 1.770 10.188 -9.560 1.00 92.19 81 LEU A CA 1
ATOM 638 C C . LEU A 1 81 ? 2.521 11.528 -9.557 1.00 92.19 81 LEU A C 1
ATOM 640 O O . LEU A 1 81 ? 3.745 11.543 -9.689 1.00 92.19 81 LEU A O 1
ATOM 644 N N . LYS A 1 82 ? 1.818 12.647 -9.334 1.00 93.56 82 LYS A N 1
ATOM 645 C CA . LYS A 1 82 ? 2.459 13.960 -9.152 1.00 93.56 82 LYS A CA 1
ATOM 646 C C . LYS A 1 82 ? 3.320 13.999 -7.893 1.00 93.56 82 LYS A C 1
ATOM 648 O O . LYS A 1 82 ? 4.405 14.571 -7.923 1.00 93.56 82 LYS A O 1
ATOM 653 N N . THR A 1 83 ? 2.877 13.379 -6.800 1.00 93.06 83 THR A N 1
ATOM 654 C CA . THR A 1 83 ? 3.671 13.266 -5.570 1.00 93.06 83 THR A CA 1
ATOM 655 C C . THR A 1 83 ? 4.950 12.463 -5.801 1.00 93.06 83 THR A C 1
ATOM 657 O O . THR A 1 83 ? 6.003 12.887 -5.344 1.00 93.06 83 THR A O 1
ATOM 660 N N . ILE A 1 84 ? 4.899 11.356 -6.549 1.00 91.50 84 ILE A N 1
ATOM 661 C CA . ILE A 1 84 ? 6.081 10.560 -6.924 1.00 91.50 84 ILE A CA 1
ATOM 662 C C . ILE A 1 84 ? 7.084 11.418 -7.700 1.00 91.50 84 ILE A C 1
ATOM 664 O O . ILE A 1 84 ? 8.265 11.438 -7.360 1.00 91.50 84 ILE A O 1
ATOM 668 N N . GLN A 1 85 ? 6.612 12.153 -8.710 1.00 92.94 85 GLN A N 1
ATOM 669 C CA . GLN A 1 85 ? 7.454 13.056 -9.500 1.00 92.94 85 GLN A CA 1
ATOM 670 C C . GLN A 1 85 ? 8.057 14.173 -8.640 1.00 92.94 85 GLN A C 1
ATOM 672 O O . GLN A 1 85 ? 9.238 14.486 -8.772 1.00 92.94 85 GLN A O 1
ATOM 677 N N . TRP A 1 86 ? 7.265 14.743 -7.728 1.00 95.19 86 TRP A N 1
ATOM 678 C CA . TRP A 1 86 ? 7.741 15.750 -6.785 1.00 95.19 86 TRP A CA 1
ATOM 679 C C . TRP A 1 86 ? 8.807 15.192 -5.837 1.00 95.19 86 TRP A C 1
ATOM 681 O O . TRP A 1 86 ? 9.820 15.852 -5.641 1.00 95.19 86 TRP A O 1
ATOM 691 N N . ILE A 1 87 ? 8.631 13.980 -5.295 1.00 93.69 87 ILE A N 1
ATOM 692 C CA . ILE A 1 87 ? 9.629 13.327 -4.432 1.00 93.69 87 ILE A CA 1
ATOM 693 C C . ILE A 1 87 ? 10.946 13.154 -5.191 1.00 93.69 87 ILE A C 1
ATOM 695 O O . ILE A 1 87 ? 11.986 13.558 -4.677 1.00 93.69 87 ILE A O 1
ATOM 699 N N . ALA A 1 88 ? 10.892 12.600 -6.405 1.00 93.00 88 ALA A N 1
ATOM 700 C CA . ALA A 1 88 ? 12.073 12.386 -7.237 1.00 93.00 88 ALA A CA 1
ATOM 701 C C . ALA A 1 88 ? 12.820 13.702 -7.512 1.00 93.00 88 ALA A C 1
ATOM 703 O O . ALA A 1 88 ? 14.018 13.806 -7.254 1.00 93.00 88 ALA A O 1
ATOM 704 N N . GLY A 1 89 ? 12.096 14.744 -7.937 1.00 93.56 89 GLY A N 1
ATOM 705 C CA . GLY A 1 89 ? 12.687 16.049 -8.239 1.00 93.56 89 GLY A CA 1
ATOM 706 C C . GLY A 1 89 ? 13.199 16.808 -7.010 1.00 93.56 89 GLY A C 1
ATOM 707 O O . GLY A 1 89 ? 14.271 17.404 -7.063 1.00 93.56 89 GLY A O 1
ATOM 708 N N . TYR A 1 90 ? 12.458 16.792 -5.898 1.00 96.56 90 TYR A N 1
ATOM 709 C CA . TYR A 1 90 ? 12.801 17.549 -4.689 1.00 96.56 90 TYR A CA 1
ATOM 710 C C . TYR A 1 90 ? 13.936 16.899 -3.893 1.00 96.56 90 TYR A C 1
ATOM 712 O O . TYR A 1 90 ? 14.833 17.595 -3.423 1.00 96.56 90 TYR A O 1
ATOM 720 N N . TYR A 1 91 ? 13.911 15.570 -3.750 1.00 94.31 91 TYR A N 1
ATOM 721 C CA . TYR A 1 91 ? 14.927 14.824 -3.000 1.00 94.31 91 TYR A CA 1
ATOM 722 C C . TYR A 1 91 ? 16.082 14.318 -3.869 1.00 94.31 91 TYR A C 1
ATOM 724 O O . TYR A 1 91 ? 16.986 13.673 -3.341 1.00 94.31 91 TYR A O 1
ATOM 732 N N . VAL A 1 92 ? 16.079 14.632 -5.171 1.00 93.25 92 VAL A N 1
ATOM 733 C CA . VAL A 1 92 ? 17.137 14.260 -6.125 1.00 93.25 92 VAL A CA 1
ATOM 734 C C . VAL A 1 92 ? 17.379 12.744 -6.117 1.00 93.25 92 VAL A C 1
ATOM 736 O O . VAL A 1 92 ? 18.505 12.262 -6.003 1.00 93.25 92 VAL A O 1
ATOM 739 N N . CYS A 1 93 ? 16.292 11.981 -6.199 1.00 92.50 93 CYS A N 1
ATOM 740 C CA . CYS A 1 93 ? 16.322 10.532 -6.366 1.00 92.50 93 CYS A CA 1
ATOM 741 C C . CYS A 1 93 ? 15.624 10.137 -7.666 1.00 92.50 93 CYS A C 1
ATOM 743 O O . CYS A 1 93 ? 14.912 10.933 -8.277 1.00 92.50 93 CYS A O 1
ATOM 745 N N . THR A 1 94 ? 15.832 8.902 -8.105 1.00 93.56 94 THR A N 1
ATOM 746 C CA . THR A 1 94 ? 15.212 8.421 -9.345 1.00 93.56 94 THR A CA 1
ATOM 747 C C . THR A 1 94 ? 13.712 8.188 -9.161 1.00 93.56 94 THR A C 1
ATOM 749 O O . THR A 1 94 ? 13.247 7.837 -8.068 1.00 93.56 94 THR A O 1
ATOM 752 N N . LEU A 1 95 ? 12.931 8.298 -10.243 1.00 91.56 95 LEU A N 1
ATOM 753 C CA . LEU A 1 95 ? 11.504 7.941 -10.199 1.00 91.56 95 LEU A CA 1
ATOM 754 C C . LEU A 1 95 ? 11.282 6.505 -9.698 1.00 91.56 95 LEU A C 1
ATOM 756 O O . LEU A 1 95 ? 10.324 6.237 -8.967 1.00 91.56 95 LEU A O 1
ATOM 760 N N . GLY A 1 96 ? 12.180 5.583 -10.049 1.00 91.44 96 GLY A N 1
ATOM 761 C CA . GLY A 1 96 ? 12.124 4.205 -9.577 1.00 91.44 96 GLY A CA 1
ATOM 762 C C . GLY A 1 96 ? 12.306 4.071 -8.064 1.00 91.44 96 GLY A C 1
ATOM 763 O O . GLY A 1 96 ? 11.571 3.318 -7.420 1.00 91.44 96 GLY A O 1
ATOM 764 N N . GLU A 1 97 ? 13.211 4.839 -7.458 1.00 90.81 97 GLU A N 1
ATOM 765 C CA . GLU A 1 97 ? 13.369 4.892 -5.999 1.00 90.81 97 GLU A CA 1
ATOM 766 C C . GLU A 1 97 ? 12.150 5.500 -5.305 1.00 90.81 97 GLU A C 1
ATOM 768 O O . GLU A 1 97 ? 11.683 4.946 -4.307 1.00 90.81 97 GLU A O 1
ATOM 773 N N . ALA A 1 98 ? 11.579 6.572 -5.860 1.00 91.12 98 ALA A N 1
ATOM 774 C CA . ALA A 1 98 ? 10.356 7.175 -5.336 1.00 91.12 98 ALA A CA 1
ATOM 775 C C . ALA A 1 98 ? 9.174 6.184 -5.368 1.00 91.12 98 ALA A C 1
ATOM 777 O O . ALA A 1 98 ? 8.473 6.009 -4.369 1.00 91.12 98 ALA A O 1
ATOM 778 N N . VAL A 1 99 ? 8.992 5.447 -6.470 1.00 88.50 99 VAL A N 1
ATOM 779 C CA . VAL A 1 99 ? 7.959 4.398 -6.579 1.00 88.50 99 VAL A CA 1
ATOM 780 C C . VAL A 1 99 ? 8.219 3.231 -5.631 1.00 88.50 99 VAL A C 1
ATOM 782 O O . VAL A 1 99 ? 7.280 2.649 -5.078 1.00 88.50 99 VAL A O 1
ATOM 785 N N . ARG A 1 100 ? 9.488 2.888 -5.396 1.00 86.69 100 ARG A N 1
ATOM 786 C CA . ARG A 1 100 ? 9.871 1.804 -4.487 1.00 86.69 100 ARG A CA 1
ATOM 787 C C . ARG A 1 100 ? 9.390 2.042 -3.051 1.00 86.69 100 ARG A C 1
ATOM 789 O O . ARG A 1 100 ? 9.071 1.060 -2.380 1.00 86.69 100 ARG A O 1
ATOM 796 N N . LEU A 1 101 ? 9.297 3.298 -2.603 1.00 82.69 101 LEU A N 1
ATOM 797 C CA . LEU A 1 101 ? 8.778 3.667 -1.276 1.00 82.69 101 LEU A CA 1
ATOM 798 C C . LEU A 1 101 ? 7.283 3.360 -1.113 1.00 82.69 101 LEU A C 1
ATOM 800 O O . LEU A 1 101 ? 6.829 3.066 -0.010 1.00 82.69 101 LEU A O 1
ATOM 804 N N . LEU A 1 102 ? 6.525 3.407 -2.208 1.00 74.81 102 LEU A N 1
ATOM 805 C CA . LEU A 1 102 ? 5.067 3.282 -2.193 1.00 74.81 102 LEU A CA 1
ATOM 806 C C . LEU A 1 102 ? 4.583 1.850 -2.434 1.00 74.81 102 LEU A C 1
ATOM 808 O O . LEU A 1 102 ? 3.422 1.547 -2.173 1.00 74.81 102 LEU A O 1
ATOM 812 N N . ASN A 1 103 ? 5.445 0.963 -2.941 1.00 68.50 103 ASN A N 1
ATOM 813 C CA . ASN A 1 103 ? 5.070 -0.390 -3.342 1.00 68.50 103 ASN A CA 1
ATOM 814 C C . ASN A 1 103 ? 5.479 -1.446 -2.285 1.00 68.50 103 ASN A C 1
ATOM 816 O O . ASN A 1 103 ? 6.603 -1.961 -2.327 1.00 68.50 103 ASN A O 1
ATOM 820 N N . PRO A 1 104 ? 4.575 -1.853 -1.366 1.00 51.97 104 PRO A N 1
ATOM 821 C CA . PRO A 1 104 ? 4.874 -2.831 -0.315 1.00 51.97 104 PRO A CA 1
ATOM 822 C C . PRO A 1 104 ? 5.086 -4.264 -0.841 1.00 51.97 104 PRO A C 1
ATOM 824 O O . PRO A 1 104 ? 5.479 -5.155 -0.083 1.00 51.97 104 PRO A O 1
ATOM 827 N N . THR A 1 105 ? 4.834 -4.527 -2.127 1.00 51.91 105 THR A N 1
ATOM 828 C CA . THR A 1 105 ? 4.976 -5.849 -2.750 1.00 51.91 105 THR A CA 1
ATOM 829 C C . THR A 1 105 ? 6.035 -5.835 -3.849 1.00 51.91 105 THR A C 1
ATOM 831 O O . THR A 1 105 ? 5.732 -5.986 -5.026 1.00 51.91 105 THR A O 1
ATOM 834 N N . GLN A 1 106 ? 7.308 -5.707 -3.465 1.00 53.28 106 GLN A N 1
ATOM 835 C CA . GLN A 1 106 ? 8.440 -5.805 -4.405 1.00 53.28 106 GLN A CA 1
ATOM 836 C C . GLN A 1 106 ? 8.597 -7.213 -5.021 1.00 53.28 106 GLN A C 1
ATOM 838 O O . GLN A 1 106 ? 9.185 -7.364 -6.085 1.00 53.28 106 GLN A O 1
ATOM 843 N N . ASN A 1 107 ? 8.048 -8.255 -4.382 1.00 49.41 107 ASN A N 1
ATOM 844 C CA . ASN A 1 107 ? 8.173 -9.646 -4.824 1.00 49.41 107 ASN A CA 1
ATOM 845 C C . ASN A 1 107 ? 6.806 -10.246 -5.159 1.00 49.41 107 ASN A C 1
ATOM 847 O O . ASN A 1 107 ? 6.131 -10.802 -4.290 1.00 49.41 107 ASN A O 1
ATOM 851 N N . LEU A 1 108 ? 6.413 -10.161 -6.429 1.00 50.97 108 LEU A N 1
ATOM 852 C CA . LEU A 1 108 ? 5.114 -10.641 -6.903 1.00 50.97 108 LEU A CA 1
ATOM 853 C C . LEU A 1 108 ? 5.109 -12.102 -7.384 1.00 50.97 108 LEU A C 1
ATOM 855 O O . LEU A 1 108 ? 4.071 -12.561 -7.831 1.00 50.97 108 LEU A O 1
ATOM 859 N N . HIS A 1 109 ? 6.181 -12.900 -7.275 1.00 53.75 109 HIS A N 1
ATOM 860 C CA . HIS A 1 109 ? 6.166 -14.232 -7.913 1.00 53.75 109 HIS A CA 1
ATOM 861 C C . HIS A 1 109 ? 6.563 -15.422 -7.043 1.00 53.75 109 HIS A C 1
ATOM 863 O O . HIS A 1 109 ? 7.620 -15.466 -6.414 1.00 53.75 109 HIS A O 1
ATOM 869 N N . SER A 1 110 ? 5.746 -16.474 -7.155 1.00 50.62 110 SER A N 1
ATOM 870 C CA . SER A 1 110 ? 6.193 -17.862 -7.094 1.00 50.62 110 SER A CA 1
ATOM 871 C C . SER A 1 110 ? 6.118 -18.455 -8.501 1.00 50.62 110 SER A C 1
ATOM 873 O O . SER A 1 110 ? 5.022 -18.669 -9.008 1.00 50.62 110 SER A O 1
ATOM 875 N N . ALA A 1 111 ? 7.261 -18.730 -9.134 1.00 51.16 111 ALA A N 1
ATOM 876 C CA . ALA A 1 111 ? 7.278 -19.505 -10.374 1.00 51.16 111 ALA A CA 1
ATOM 877 C C . ALA A 1 111 ? 6.756 -20.920 -10.089 1.00 51.16 111 ALA A C 1
ATOM 879 O O . ALA A 1 111 ? 7.175 -21.531 -9.100 1.00 51.16 111 ALA A O 1
ATOM 880 N N . ILE A 1 112 ? 5.842 -21.409 -10.921 1.00 56.09 112 ILE A N 1
ATOM 881 C CA . ILE A 1 112 ? 5.310 -22.767 -10.873 1.00 56.09 112 ILE A CA 1
ATOM 882 C C . ILE A 1 112 ? 5.835 -23.530 -12.093 1.00 56.09 112 ILE A C 1
ATOM 884 O O . ILE A 1 112 ? 6.064 -22.949 -13.155 1.00 56.09 112 ILE A O 1
ATOM 888 N N . VAL A 1 113 ? 6.111 -24.819 -11.913 1.00 60.31 113 VAL A N 1
ATOM 889 C CA . VAL A 1 113 ? 6.641 -25.689 -12.963 1.00 60.31 113 VAL A CA 1
ATOM 890 C C . VAL A 1 113 ? 5.644 -26.804 -13.243 1.00 60.31 113 VAL A C 1
ATOM 892 O O . VAL A 1 113 ? 5.165 -27.459 -12.317 1.00 60.31 113 VAL A O 1
ATOM 895 N N . GLU A 1 114 ? 5.348 -27.014 -14.520 1.00 70.81 114 GLU A N 1
ATOM 896 C CA . GLU A 1 114 ? 4.473 -28.069 -15.025 1.00 70.81 114 GLU A CA 1
ATOM 897 C C . GLU A 1 114 ? 5.192 -28.838 -16.145 1.00 70.81 114 GLU A C 1
ATOM 899 O O . GLU A 1 114 ? 6.130 -28.331 -16.768 1.00 70.81 114 GLU A O 1
ATOM 904 N N . LEU A 1 115 ? 4.792 -30.086 -16.390 1.00 72.00 115 LEU A N 1
ATOM 905 C CA . LEU A 1 115 ? 5.354 -30.886 -17.481 1.00 72.00 115 LEU A CA 1
ATOM 906 C C . LEU A 1 115 ? 4.884 -30.347 -18.826 1.00 72.00 115 LEU A C 1
ATOM 908 O O . LEU A 1 115 ? 3.742 -29.910 -18.976 1.00 72.00 115 LEU A O 1
ATOM 912 N N . HIS A 1 116 ? 5.763 -30.400 -19.821 1.00 66.69 116 HIS A N 1
ATOM 913 C CA . HIS A 1 116 ? 5.357 -30.089 -21.180 1.00 66.69 116 HIS A CA 1
ATOM 914 C C . HIS A 1 116 ? 4.484 -31.237 -21.739 1.00 66.69 116 HIS A C 1
ATOM 916 O O . HIS A 1 116 ? 4.854 -32.395 -21.561 1.00 66.69 116 HIS A O 1
ATOM 922 N N . PRO A 1 117 ? 3.361 -30.971 -22.443 1.00 54.31 117 PRO A N 1
ATOM 923 C CA . PRO A 1 117 ? 2.448 -32.019 -22.933 1.00 54.31 117 PRO A CA 1
ATOM 924 C C . PRO A 1 117 ? 3.107 -33.028 -23.882 1.00 54.31 117 PRO A C 1
ATOM 926 O O . PRO A 1 117 ? 2.695 -34.180 -23.970 1.00 54.31 117 PRO A O 1
ATOM 929 N N . ARG A 1 118 ? 4.149 -32.588 -24.593 1.00 56.84 118 ARG A N 1
ATOM 930 C CA . ARG A 1 118 ? 5.062 -33.445 -25.354 1.00 56.84 118 ARG A CA 1
ATOM 931 C C . ARG A 1 118 ? 6.348 -33.565 -24.552 1.00 56.84 118 ARG A C 1
ATOM 933 O O . ARG A 1 118 ? 7.254 -32.758 -24.748 1.00 56.84 118 ARG A O 1
ATOM 940 N N . VAL A 1 119 ? 6.395 -34.497 -23.607 1.00 57.50 119 VAL A N 1
ATOM 941 C CA . VAL A 1 119 ? 7.648 -34.833 -22.925 1.00 57.50 119 VAL A CA 1
ATOM 942 C C . VAL A 1 119 ? 8.519 -35.557 -23.951 1.00 57.50 119 VAL A C 1
ATOM 944 O O . VAL A 1 119 ? 8.158 -36.639 -24.409 1.00 57.50 119 VAL A O 1
ATOM 947 N N . ALA A 1 120 ? 9.630 -34.940 -24.360 1.00 49.78 120 ALA A N 1
ATOM 948 C CA . ALA A 1 120 ? 10.650 -35.634 -25.139 1.00 49.78 120 ALA A CA 1
ATOM 949 C C . ALA A 1 120 ? 11.153 -36.832 -24.318 1.00 49.78 120 ALA A C 1
ATOM 951 O O . ALA A 1 120 ? 11.361 -36.702 -23.110 1.00 49.78 120 ALA A O 1
ATOM 952 N N . SER A 1 121 ? 11.272 -37.992 -24.962 1.00 54.28 121 SER A N 1
ATOM 953 C CA . SER A 1 121 ? 11.576 -39.289 -24.353 1.00 54.28 121 SER A CA 1
ATOM 954 C C . SER A 1 121 ? 12.686 -39.232 -23.280 1.00 54.28 121 SER A C 1
ATOM 956 O O . SER A 1 121 ? 13.597 -38.412 -23.390 1.00 54.28 121 SER A O 1
ATOM 958 N N . PRO A 1 122 ? 12.680 -40.116 -22.258 1.00 54.09 122 PRO A N 1
ATOM 959 C CA . PRO A 1 122 ? 13.604 -40.065 -21.107 1.00 54.09 122 PRO A CA 1
ATOM 960 C C . PRO A 1 122 ? 15.107 -40.217 -21.425 1.00 54.09 122 PRO A C 1
ATOM 962 O O . PRO A 1 122 ? 15.950 -40.131 -20.525 1.00 54.09 122 PRO A O 1
ATOM 965 N N . GLU A 1 123 ? 15.453 -40.467 -22.683 1.00 57.88 123 GLU A N 1
ATOM 966 C CA . GLU A 1 123 ? 16.803 -40.712 -23.174 1.00 57.88 123 GLU A CA 1
ATOM 967 C C . GLU A 1 123 ? 17.518 -39.373 -23.411 1.00 57.88 123 GLU A C 1
ATOM 969 O O . GLU A 1 123 ? 17.475 -38.788 -24.487 1.00 57.88 123 GLU A O 1
ATOM 974 N N . GLY A 1 124 ? 18.137 -38.838 -22.356 1.00 68.38 124 GLY A N 1
ATOM 975 C CA . GLY A 1 124 ? 18.887 -37.574 -22.421 1.00 68.38 124 GLY A CA 1
ATOM 976 C C . GLY A 1 124 ? 18.937 -36.769 -21.119 1.00 68.38 124 GLY A C 1
ATOM 977 O O . GLY A 1 124 ? 19.568 -35.705 -21.073 1.00 68.38 124 GLY A O 1
ATOM 978 N N . PHE A 1 125 ? 18.287 -37.241 -20.051 1.00 80.94 125 PHE A N 1
ATOM 979 C CA . PHE A 1 125 ? 18.307 -36.591 -18.738 1.00 80.94 125 PHE A CA 1
ATOM 980 C C . PHE A 1 125 ? 19.347 -37.209 -17.801 1.00 80.94 125 PHE A C 1
ATOM 982 O O . PHE A 1 125 ? 19.456 -38.429 -17.681 1.00 80.94 125 PHE A O 1
ATOM 989 N N . THR A 1 126 ? 20.080 -36.353 -17.093 1.00 83.81 126 THR A N 1
ATOM 990 C CA . THR A 1 126 ? 20.969 -36.767 -15.993 1.00 83.81 126 THR A CA 1
ATOM 991 C C . THR A 1 126 ? 20.165 -37.287 -14.798 1.00 83.81 126 THR A C 1
ATOM 993 O O . THR A 1 126 ? 19.000 -36.928 -14.632 1.00 83.81 126 THR A O 1
ATOM 996 N N . ASP A 1 127 ? 20.786 -38.052 -13.898 1.00 82.69 127 ASP A N 1
ATOM 997 C CA . ASP A 1 127 ? 20.098 -38.575 -12.701 1.00 82.69 127 ASP A CA 1
ATOM 998 C C . ASP A 1 127 ? 19.520 -37.458 -11.817 1.00 82.69 127 ASP A C 1
ATOM 1000 O O . ASP A 1 127 ? 18.434 -37.581 -11.250 1.00 82.69 127 ASP A O 1
ATOM 1004 N N . LYS A 1 128 ? 20.200 -36.304 -11.774 1.00 78.25 128 LYS A N 1
ATOM 1005 C CA . LYS A 1 128 ? 19.712 -35.110 -11.069 1.00 78.25 128 LYS A CA 1
ATOM 1006 C C . LYS A 1 128 ? 18.495 -34.475 -11.749 1.00 78.25 128 LYS A C 1
ATOM 1008 O O . LYS A 1 128 ? 17.606 -33.983 -11.061 1.00 78.25 128 LYS A O 1
ATOM 1013 N N . GLU A 1 129 ? 18.450 -34.473 -13.081 1.00 80.44 129 GLU A N 1
ATOM 1014 C CA . GLU A 1 129 ? 17.304 -33.989 -13.863 1.00 80.44 129 GLU A CA 1
ATOM 1015 C C . GLU A 1 129 ? 16.097 -34.923 -13.715 1.00 80.44 129 GLU A C 1
ATOM 1017 O O . GLU A 1 129 ? 14.990 -34.440 -13.486 1.00 80.44 129 GLU A O 1
ATOM 1022 N N . LYS A 1 130 ? 16.319 -36.244 -13.750 1.00 84.00 130 LYS A N 1
ATOM 1023 C CA . LYS A 1 130 ? 15.280 -37.259 -13.521 1.00 84.00 130 LYS A CA 1
ATOM 1024 C C . LYS A 1 130 ? 14.630 -37.099 -12.149 1.00 84.00 130 LYS A C 1
ATOM 1026 O O . LYS A 1 130 ? 13.409 -37.042 -12.060 1.00 84.00 130 LYS A O 1
ATOM 1031 N N . ARG A 1 131 ? 15.431 -36.899 -11.097 1.00 82.94 131 ARG A N 1
ATOM 1032 C CA . ARG A 1 131 ? 14.915 -36.704 -9.733 1.00 82.94 131 ARG A CA 1
ATOM 1033 C C . ARG A 1 131 ? 14.043 -35.452 -9.589 1.00 82.94 131 ARG A C 1
ATOM 1035 O O . ARG A 1 131 ? 13.059 -35.459 -8.856 1.00 82.94 131 ARG A O 1
ATOM 1042 N N . VAL A 1 132 ? 14.391 -34.372 -10.291 1.00 81.12 132 VAL A N 1
ATOM 1043 C CA . VAL A 1 132 ? 13.579 -33.144 -10.322 1.00 81.12 132 VAL A CA 1
ATOM 1044 C C . VAL A 1 132 ? 12.292 -33.352 -11.127 1.00 81.12 132 VAL A C 1
ATOM 1046 O O . VAL A 1 132 ? 11.240 -32.877 -10.704 1.00 81.12 132 VAL A O 1
ATOM 1049 N N . LEU A 1 133 ? 12.350 -34.077 -12.248 1.00 82.50 133 LEU A N 1
ATOM 1050 C CA . LEU A 1 133 ? 11.169 -34.431 -13.041 1.00 82.50 133 LEU A CA 1
ATOM 1051 C C . LEU A 1 133 ? 10.194 -35.317 -12.258 1.00 82.50 133 LEU A C 1
ATOM 1053 O O . LEU A 1 133 ? 8.999 -35.048 -12.293 1.00 82.50 133 LEU A O 1
ATOM 1057 N N . GLU A 1 134 ? 10.681 -36.309 -11.509 1.00 84.62 134 GLU A N 1
ATOM 1058 C CA . GLU A 1 134 ? 9.856 -37.163 -10.641 1.00 84.62 134 GLU A CA 1
ATOM 1059 C C . GLU A 1 134 ? 9.031 -36.345 -9.640 1.00 84.62 134 GLU A C 1
ATOM 1061 O O . GLU A 1 134 ? 7.826 -36.556 -9.513 1.00 84.62 134 GLU A O 1
ATOM 1066 N N . GLU A 1 135 ? 9.645 -35.367 -8.969 1.00 83.00 135 GLU A N 1
ATOM 1067 C CA . GLU A 1 135 ? 8.933 -34.488 -8.031 1.00 83.00 135 GLU A CA 1
ATOM 1068 C C . GLU A 1 135 ? 7.896 -33.596 -8.732 1.00 83.00 135 GLU A C 1
ATOM 1070 O O . GLU A 1 135 ? 6.837 -33.321 -8.168 1.00 83.00 135 GLU A O 1
ATOM 1075 N N . ILE A 1 136 ? 8.162 -33.154 -9.967 1.00 82.06 136 ILE A N 1
ATOM 1076 C CA . ILE A 1 136 ? 7.201 -32.369 -10.761 1.00 82.06 136 ILE A CA 1
ATOM 1077 C C . ILE A 1 136 ? 6.034 -33.254 -11.233 1.00 82.06 136 ILE A C 1
ATOM 1079 O O . ILE A 1 136 ? 4.892 -32.799 -11.220 1.00 82.06 136 ILE A O 1
ATOM 1083 N N . ILE A 1 137 ? 6.298 -34.515 -11.597 1.00 82.44 137 ILE A N 1
ATOM 1084 C CA . ILE A 1 137 ? 5.274 -35.512 -11.958 1.00 82.44 137 ILE A CA 1
ATOM 1085 C C . ILE A 1 137 ? 4.369 -35.810 -10.756 1.00 82.44 137 ILE A C 1
ATOM 1087 O O . ILE A 1 137 ? 3.148 -35.825 -10.894 1.00 82.44 137 ILE A O 1
ATOM 1091 N N . GLN A 1 138 ? 4.948 -36.011 -9.569 1.00 81.31 138 GLN A N 1
ATOM 1092 C CA . GLN A 1 138 ? 4.192 -36.290 -8.342 1.00 81.31 138 GLN A CA 1
ATOM 1093 C C . GLN A 1 138 ? 3.413 -35.072 -7.828 1.00 81.31 138 GLN A C 1
ATOM 1095 O O . GLN A 1 138 ? 2.379 -35.218 -7.170 1.00 81.31 138 GLN A O 1
ATOM 1100 N N . HIS A 1 139 ? 3.892 -33.861 -8.122 1.00 81.81 139 HIS A N 1
ATOM 1101 C CA . HIS A 1 139 ? 3.275 -32.608 -7.696 1.00 81.81 139 HIS A CA 1
ATOM 1102 C C . HIS A 1 139 ? 3.143 -31.613 -8.863 1.00 81.81 139 HIS A C 1
ATOM 1104 O O . HIS A 1 139 ? 3.876 -30.616 -8.906 1.00 81.81 139 HIS A O 1
ATOM 1110 N N . PRO A 1 140 ? 2.178 -31.827 -9.779 1.00 76.50 140 PRO A N 1
ATOM 1111 C CA . PRO A 1 140 ? 1.929 -30.911 -10.886 1.00 76.50 140 PRO A CA 1
ATOM 1112 C C . PRO A 1 140 ? 1.640 -29.499 -10.372 1.00 76.50 140 PRO A C 1
ATOM 1114 O O . PRO A 1 140 ? 0.850 -29.304 -9.444 1.00 76.50 140 PRO A O 1
ATOM 1117 N N . GLY A 1 141 ? 2.303 -28.495 -10.941 1.00 71.81 141 GLY A N 1
ATOM 1118 C CA . GLY A 1 141 ? 2.119 -27.110 -10.521 1.00 71.81 141 GLY A CA 1
ATOM 1119 C C . GLY A 1 141 ? 2.839 -26.742 -9.211 1.00 71.81 141 GLY A C 1
ATOM 1120 O O . GLY A 1 141 ? 2.491 -25.751 -8.555 1.00 71.81 141 GLY A O 1
ATOM 1121 N N . ILE A 1 142 ? 3.858 -27.504 -8.799 1.00 77.69 142 ILE A N 1
ATOM 1122 C CA . ILE A 1 142 ? 4.704 -27.152 -7.653 1.00 77.69 142 ILE A CA 1
ATOM 1123 C C . ILE A 1 142 ? 5.487 -25.856 -7.911 1.00 77.69 142 ILE A C 1
ATOM 1125 O O . ILE A 1 142 ? 6.013 -25.610 -8.997 1.00 77.69 142 ILE A O 1
ATOM 1129 N N . SER A 1 143 ? 5.595 -25.004 -6.884 1.00 75.56 143 SER A N 1
ATOM 1130 C CA . SER A 1 143 ? 6.416 -23.799 -6.993 1.00 75.56 143 SER A CA 1
ATOM 1131 C C . SER A 1 143 ? 7.904 -24.120 -6.894 1.00 75.56 143 SER A C 1
ATOM 1133 O O . SER A 1 143 ? 8.313 -24.954 -6.085 1.00 75.56 143 SER A O 1
ATOM 1135 N N . VAL A 1 144 ? 8.736 -23.381 -7.630 1.00 69.38 144 VAL A N 1
ATOM 1136 C CA . VAL A 1 144 ? 10.204 -23.525 -7.610 1.00 69.38 144 VAL A CA 1
ATOM 1137 C C . VAL A 1 144 ? 10.755 -23.434 -6.184 1.00 69.38 144 VAL A C 1
ATOM 1139 O O . VAL A 1 144 ? 11.636 -24.194 -5.793 1.00 69.38 144 VAL A O 1
ATOM 1142 N N . LYS A 1 145 ? 10.164 -22.566 -5.352 1.00 66.88 145 LYS A N 1
ATOM 1143 C CA . LYS A 1 145 ? 10.521 -22.420 -3.934 1.00 66.88 145 LYS A CA 1
ATOM 1144 C C . LYS A 1 145 ? 10.195 -23.667 -3.104 1.00 66.88 145 LYS A C 1
ATOM 1146 O O . LYS A 1 145 ? 10.961 -24.011 -2.208 1.00 66.88 145 LYS A O 1
ATOM 1151 N N . LYS A 1 146 ? 9.062 -24.332 -3.357 1.00 75.44 146 LYS A N 1
ATOM 1152 C CA . LYS A 1 146 ? 8.699 -25.589 -2.677 1.00 75.44 146 LYS A CA 1
ATOM 1153 C C . LYS A 1 146 ? 9.566 -26.751 -3.158 1.00 75.44 146 LYS A C 1
ATOM 1155 O O . LYS A 1 146 ? 9.990 -27.552 -2.334 1.00 75.44 146 LYS A O 1
ATOM 1160 N N . LEU A 1 147 ? 9.870 -26.794 -4.451 1.00 78.00 147 LEU A N 1
ATOM 1161 C CA . LEU A 1 147 ? 10.734 -27.805 -5.051 1.00 78.00 147 LEU A CA 1
ATOM 1162 C C . LEU A 1 147 ? 12.169 -27.719 -4.499 1.00 78.00 147 LEU A C 1
ATOM 1164 O O . LEU A 1 147 ? 12.721 -28.725 -4.070 1.00 78.00 147 LEU A O 1
ATOM 1168 N N . ALA A 1 148 ? 12.721 -26.506 -4.369 1.00 70.81 148 ALA A N 1
ATOM 1169 C CA . ALA A 1 148 ? 14.023 -26.270 -3.732 1.00 70.81 148 ALA A CA 1
ATOM 1170 C C . ALA A 1 148 ? 14.074 -26.706 -2.255 1.00 70.81 148 ALA A C 1
ATOM 1172 O O . ALA A 1 148 ? 15.102 -27.185 -1.792 1.00 70.81 148 ALA A O 1
ATOM 1173 N N . LYS A 1 149 ? 12.965 -26.581 -1.511 1.00 76.88 149 LYS A N 1
ATOM 1174 C CA . LYS A 1 149 ? 12.885 -27.064 -0.120 1.00 76.88 149 LYS A CA 1
ATOM 1175 C C . LYS A 1 149 ? 12.852 -28.588 -0.010 1.00 76.88 149 LYS A C 1
ATOM 1177 O O . LYS A 1 149 ? 13.339 -29.123 0.977 1.00 76.88 149 LYS A O 1
ATOM 1182 N N . ARG A 1 150 ? 12.245 -29.270 -0.982 1.00 79.00 150 ARG A N 1
ATOM 1183 C CA . ARG A 1 150 ? 12.152 -30.738 -1.020 1.00 79.00 150 ARG A CA 1
ATOM 1184 C C . ARG A 1 150 ? 13.441 -31.392 -1.504 1.00 79.00 150 ARG A C 1
ATOM 1186 O O . ARG A 1 150 ? 13.760 -32.493 -1.079 1.00 79.00 150 ARG A O 1
ATOM 1193 N N . LEU A 1 151 ? 14.197 -30.687 -2.345 1.00 78.50 151 LEU A N 1
ATOM 1194 C CA . LEU A 1 151 ? 15.466 -31.137 -2.910 1.00 78.50 151 LEU A CA 1
ATOM 1195 C C . LEU A 1 151 ? 16.617 -30.190 -2.508 1.00 78.50 151 LEU A C 1
ATOM 1197 O O . LEU A 1 151 ? 17.212 -29.550 -3.376 1.00 78.50 151 LEU A O 1
ATOM 1201 N N . PRO A 1 152 ? 16.964 -30.089 -1.209 1.00 67.31 152 PRO A N 1
ATOM 1202 C CA . PRO A 1 152 ? 17.936 -29.109 -0.715 1.00 67.31 152 PRO A CA 1
ATOM 1203 C C . PRO A 1 152 ? 19.368 -29.347 -1.223 1.00 67.31 152 PRO A C 1
ATOM 1205 O O . PRO A 1 152 ? 20.146 -28.405 -1.320 1.00 67.31 152 PRO A O 1
ATOM 1208 N N . ALA A 1 153 ? 19.711 -30.585 -1.595 1.00 70.00 153 ALA A N 1
ATOM 1209 C CA . ALA A 1 153 ? 21.018 -30.947 -2.154 1.00 70.00 153 ALA A CA 1
ATOM 1210 C C . ALA A 1 153 ? 21.165 -30.626 -3.660 1.00 70.00 153 ALA A C 1
ATOM 1212 O O . ALA A 1 153 ? 22.212 -30.882 -4.256 1.00 70.00 153 ALA A O 1
ATOM 1213 N N . PHE A 1 154 ? 20.120 -30.092 -4.301 1.00 69.81 154 PHE A N 1
ATOM 1214 C CA . PHE A 1 154 ? 20.077 -29.860 -5.741 1.00 69.81 154 PHE A CA 1
ATOM 1215 C C . PHE A 1 154 ? 20.025 -28.365 -6.047 1.00 69.81 154 PHE A C 1
ATOM 1217 O O . PHE A 1 154 ? 19.271 -27.605 -5.440 1.00 69.81 154 PHE A O 1
ATOM 1224 N N . ASN A 1 155 ? 20.760 -27.934 -7.073 1.00 66.62 155 ASN A N 1
ATOM 1225 C CA . ASN A 1 155 ? 20.586 -26.596 -7.634 1.00 66.62 155 ASN A CA 1
ATOM 1226 C C . ASN A 1 155 ? 19.344 -26.582 -8.543 1.00 66.62 155 ASN A C 1
ATOM 1228 O O . ASN A 1 155 ? 19.430 -26.631 -9.769 1.00 66.62 155 ASN A O 1
ATOM 1232 N N . VAL A 1 156 ? 18.167 -26.569 -7.916 1.00 69.81 156 VAL A N 1
ATOM 1233 C CA . VAL A 1 156 ? 16.866 -26.715 -8.587 1.00 69.81 156 VAL A CA 1
ATOM 1234 C C . VAL A 1 156 ? 16.653 -25.656 -9.674 1.00 69.81 156 VAL A C 1
ATOM 1236 O O . VAL A 1 156 ? 16.126 -25.970 -10.737 1.00 69.81 156 VAL A O 1
ATOM 1239 N N . ASN A 1 157 ? 17.128 -24.423 -9.472 1.00 61.69 157 ASN A N 1
ATOM 1240 C CA . ASN A 1 157 ? 16.992 -23.352 -10.463 1.00 61.69 157 ASN A CA 1
ATOM 1241 C C . ASN A 1 157 ? 17.769 -23.634 -11.756 1.00 61.69 157 ASN A C 1
ATOM 1243 O O . ASN A 1 157 ? 17.261 -23.368 -12.846 1.00 61.69 157 ASN A O 1
ATOM 1247 N N . SER A 1 158 ? 18.993 -24.162 -11.660 1.00 57.50 158 SER A N 1
ATOM 1248 C CA . SER A 1 158 ? 19.792 -24.476 -12.849 1.00 57.50 158 SER A CA 1
ATOM 1249 C C . SER A 1 158 ? 19.255 -25.704 -13.584 1.00 57.50 158 SER A C 1
ATOM 1251 O O . SER A 1 158 ? 19.242 -25.720 -14.814 1.00 57.50 158 SER A O 1
ATOM 1253 N N . ILE A 1 159 ? 18.748 -26.693 -12.843 1.00 71.25 159 ILE A N 1
ATOM 1254 C CA . ILE A 1 159 ? 18.132 -27.900 -13.406 1.00 71.25 159 ILE A CA 1
ATOM 1255 C C . ILE A 1 159 ? 16.830 -27.555 -14.135 1.00 71.25 159 ILE A C 1
ATOM 1257 O O . ILE A 1 159 ? 16.644 -27.994 -15.264 1.00 71.25 159 ILE A O 1
ATOM 1261 N N . ILE A 1 160 ? 15.976 -26.702 -13.558 1.00 71.50 160 ILE A N 1
ATOM 1262 C CA . ILE A 1 160 ? 14.767 -26.209 -14.235 1.00 71.50 160 ILE A CA 1
ATOM 1263 C C . ILE A 1 160 ? 15.130 -25.529 -15.556 1.00 71.50 160 ILE A C 1
ATOM 1265 O O . ILE A 1 160 ? 14.551 -25.872 -16.579 1.00 71.50 160 ILE A O 1
ATOM 1269 N N . ARG A 1 161 ? 16.126 -24.629 -15.580 1.00 65.75 161 ARG A N 1
ATOM 1270 C CA . ARG A 1 161 ? 16.547 -23.974 -16.834 1.00 65.75 161 ARG A CA 1
ATOM 1271 C C . ARG A 1 161 ? 16.945 -24.991 -17.907 1.00 65.75 161 ARG A C 1
ATOM 1273 O O . ARG A 1 161 ? 16.507 -24.866 -19.042 1.00 65.75 161 ARG A O 1
ATOM 1280 N N . ARG A 1 162 ? 17.720 -26.020 -17.545 1.00 68.19 162 ARG A N 1
ATOM 1281 C CA . ARG A 1 162 ? 18.131 -27.087 -18.478 1.00 68.19 162 ARG A CA 1
ATOM 1282 C C . ARG A 1 162 ? 16.950 -27.920 -18.967 1.00 68.19 162 ARG A C 1
ATOM 1284 O O . ARG A 1 162 ? 16.851 -28.184 -20.159 1.00 68.19 162 ARG A O 1
ATOM 1291 N N . LEU A 1 163 ? 16.040 -28.296 -18.070 1.00 75.19 163 LEU A N 1
ATOM 1292 C CA . LEU A 1 163 ? 14.821 -29.033 -18.410 1.00 75.19 163 LEU A CA 1
ATOM 1293 C C . LEU A 1 163 ? 13.897 -28.221 -19.333 1.00 75.19 163 LEU A C 1
ATOM 1295 O O . LEU A 1 163 ? 13.265 -28.797 -20.212 1.00 75.19 163 LEU A O 1
ATOM 1299 N N . GLN A 1 164 ? 13.855 -26.894 -19.183 1.00 70.12 164 GLN A N 1
ATOM 1300 C CA . GLN A 1 164 ? 13.140 -25.998 -20.097 1.00 70.12 164 GLN A CA 1
ATOM 1301 C C . GLN A 1 164 ? 13.797 -25.941 -21.474 1.00 70.12 164 GLN A C 1
ATOM 1303 O O . GLN A 1 164 ? 13.103 -26.058 -22.477 1.00 70.12 164 GLN A O 1
ATOM 1308 N N . THR A 1 165 ? 15.127 -25.804 -21.536 1.00 70.31 165 THR A N 1
ATOM 1309 C CA . THR A 1 165 ? 15.871 -25.832 -22.807 1.00 70.31 165 THR A CA 1
ATOM 1310 C C . THR A 1 165 ? 15.681 -27.161 -23.538 1.00 70.31 165 THR A C 1
ATOM 1312 O O . THR A 1 165 ? 15.569 -27.178 -24.757 1.00 70.31 165 THR A O 1
ATOM 1315 N N . LYS A 1 166 ? 15.582 -28.269 -22.793 1.00 74.38 166 LYS A N 1
ATOM 1316 C CA . LYS A 1 166 ? 15.274 -29.607 -23.321 1.00 74.38 166 LYS A CA 1
ATOM 1317 C C . LYS A 1 166 ? 13.782 -29.823 -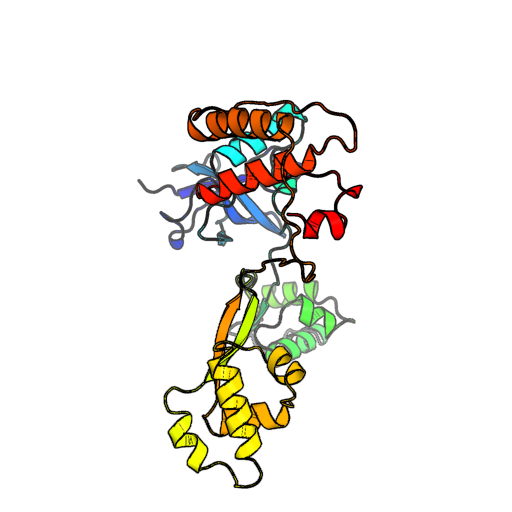23.635 1.00 74.38 166 LYS A C 1
ATOM 1319 O O . LYS A 1 166 ? 13.405 -30.923 -24.018 1.00 74.38 166 LYS A O 1
ATOM 1324 N N . GLY A 1 167 ? 12.924 -28.818 -23.440 1.00 68.50 167 GLY A N 1
ATOM 1325 C CA . GLY A 1 167 ? 11.486 -28.900 -23.719 1.00 68.50 167 GLY A CA 1
ATOM 1326 C C . GLY A 1 167 ? 10.696 -29.844 -22.802 1.00 68.50 167 GLY A C 1
ATOM 1327 O O . GLY A 1 167 ? 9.561 -30.181 -23.118 1.00 68.50 167 GLY A O 1
ATOM 1328 N N . ALA A 1 168 ? 11.266 -30.280 -21.674 1.00 74.44 168 ALA A N 1
ATOM 1329 C CA . ALA A 1 168 ? 10.652 -31.262 -20.773 1.00 74.44 168 ALA A CA 1
ATOM 1330 C C . ALA A 1 168 ? 9.591 -30.651 -19.843 1.00 74.44 168 ALA A C 1
ATOM 1332 O O . ALA A 1 168 ? 8.650 -31.322 -19.418 1.00 74.44 168 ALA A O 1
ATOM 1333 N N . ILE A 1 169 ? 9.745 -29.368 -19.512 1.00 72.62 169 ILE A N 1
ATOM 1334 C CA . ILE A 1 169 ? 8.873 -28.645 -18.583 1.00 72.62 169 ILE A CA 1
ATOM 1335 C C . ILE A 1 169 ? 8.497 -27.278 -19.146 1.00 72.62 169 ILE A C 1
ATOM 1337 O O . ILE A 1 169 ? 9.309 -26.595 -19.774 1.00 72.62 169 ILE A O 1
ATOM 1341 N N . ARG A 1 170 ? 7.275 -26.843 -18.848 1.00 67.38 170 ARG A N 1
ATOM 1342 C CA . ARG A 1 170 ? 6.817 -25.468 -19.024 1.00 67.38 170 ARG A CA 1
ATOM 1343 C C . ARG A 1 170 ? 6.838 -24.799 -17.652 1.00 67.38 170 ARG A C 1
ATOM 1345 O O . ARG A 1 170 ? 6.214 -25.277 -16.710 1.00 67.38 170 ARG A O 1
ATOM 1352 N N . SER A 1 171 ? 7.567 -23.691 -17.513 1.00 60.72 171 SER A N 1
ATOM 1353 C CA . SER A 1 171 ? 7.405 -22.854 -16.319 1.00 60.72 171 SER A CA 1
ATOM 1354 C C . SER A 1 171 ? 6.308 -21.848 -16.594 1.00 60.72 171 SER A C 1
ATOM 1356 O O . SER A 1 171 ? 6.473 -20.987 -17.460 1.00 60.72 171 SER A O 1
ATOM 1358 N N . GLU A 1 172 ? 5.229 -21.922 -15.836 1.00 55.69 172 GLU A N 1
ATOM 1359 C CA . GLU A 1 172 ? 4.220 -20.883 -15.831 1.00 55.69 172 GLU A CA 1
ATOM 1360 C C . GLU A 1 172 ? 4.413 -20.045 -14.569 1.00 55.69 172 GLU A C 1
ATOM 1362 O O . GLU A 1 172 ? 4.356 -20.520 -13.429 1.00 55.69 172 GLU A O 1
ATOM 1367 N N . ARG A 1 173 ? 4.723 -18.764 -14.757 1.00 54.62 173 ARG A N 1
ATOM 1368 C CA . ARG A 1 173 ? 4.835 -17.837 -13.636 1.00 54.62 173 ARG A CA 1
ATOM 1369 C C . ARG A 1 173 ? 3.438 -17.331 -13.338 1.00 54.62 173 ARG A C 1
ATOM 1371 O O . ARG A 1 173 ? 3.036 -16.305 -13.869 1.00 54.62 173 ARG A O 1
ATOM 1378 N N . LYS A 1 174 ? 2.704 -18.066 -12.500 1.00 47.75 174 LYS A N 1
ATOM 1379 C CA . LYS A 1 174 ? 1.392 -17.596 -12.058 1.00 47.75 174 LYS A CA 1
ATOM 1380 C C . LYS A 1 174 ? 1.586 -16.293 -11.269 1.00 47.75 174 LYS A C 1
ATOM 1382 O O . LYS A 1 174 ? 2.488 -16.243 -10.413 1.00 47.75 174 LYS A O 1
ATOM 1387 N N . PRO A 1 175 ? 0.783 -15.246 -11.536 1.00 43.56 175 PRO A N 1
ATOM 1388 C CA . PRO A 1 175 ? 0.691 -14.118 -10.626 1.00 43.56 175 PRO A CA 1
ATOM 1389 C C . PRO A 1 175 ? 0.393 -14.665 -9.222 1.00 43.56 175 PRO A C 1
ATOM 1391 O O . PRO A 1 175 ? -0.185 -15.755 -9.076 1.00 43.56 175 PRO A O 1
ATOM 1394 N N . PRO A 1 176 ? 0.847 -13.980 -8.161 1.00 43.03 176 PRO A N 1
ATOM 1395 C CA . PRO A 1 176 ? 0.552 -14.446 -6.820 1.00 43.03 176 PRO A CA 1
ATOM 1396 C C . PRO A 1 176 ? -0.971 -14.530 -6.731 1.00 43.03 176 PRO A C 1
ATOM 1398 O O . PRO A 1 176 ? -1.648 -13.611 -7.192 1.00 43.03 176 PRO A O 1
ATOM 1401 N N . LYS A 1 177 ? -1.518 -15.641 -6.201 1.00 41.84 177 LYS A N 1
ATOM 1402 C CA . LYS A 1 177 ? -2.970 -15.761 -5.971 1.00 41.84 177 LYS A CA 1
ATOM 1403 C C . LYS A 1 177 ? -3.441 -14.419 -5.427 1.00 41.84 177 LYS A C 1
ATOM 1405 O O . LYS A 1 177 ? -2.845 -14.022 -4.418 1.00 41.84 177 LYS A O 1
ATOM 1410 N N . LYS A 1 178 ? -4.413 -13.757 -6.097 1.00 38.84 178 LYS A N 1
ATOM 1411 C CA . LYS A 1 178 ? -5.015 -12.484 -5.650 1.00 38.84 178 LYS A CA 1
ATOM 1412 C C . LYS A 1 178 ? -5.055 -12.582 -4.133 1.00 38.84 178 LYS A C 1
ATOM 1414 O O . LYS A 1 178 ? -5.725 -13.480 -3.609 1.00 38.84 178 LYS A O 1
ATOM 1419 N N . ARG A 1 179 ? -4.200 -11.825 -3.426 1.00 39.00 179 ARG A N 1
ATOM 1420 C CA . ARG A 1 179 ? -4.217 -11.863 -1.962 1.00 39.00 179 ARG A CA 1
ATOM 1421 C C . ARG A 1 179 ? -5.641 -11.456 -1.661 1.00 39.00 179 ARG A C 1
ATOM 1423 O O . ARG A 1 179 ? -5.989 -10.328 -1.985 1.00 39.00 179 ARG A O 1
ATOM 1430 N N . LYS A 1 180 ? -6.474 -12.377 -1.160 1.00 35.75 180 LYS A N 1
ATOM 1431 C CA . LYS A 1 180 ? -7.817 -12.006 -0.727 1.00 35.75 180 LYS A CA 1
ATOM 1432 C C . LYS A 1 180 ? -7.582 -10.873 0.268 1.00 35.75 180 LYS A C 1
ATOM 1434 O O . LYS A 1 180 ? -6.956 -11.083 1.308 1.00 35.75 180 LYS A O 1
ATOM 1439 N N . ILE A 1 181 ? -7.935 -9.657 -0.145 1.00 42.69 181 ILE A N 1
ATOM 1440 C CA . ILE A 1 181 ? -7.751 -8.425 0.634 1.00 42.69 181 ILE A CA 1
ATOM 1441 C C . ILE A 1 181 ? -8.526 -8.576 1.957 1.00 42.69 181 ILE A C 1
ATOM 1443 O O . ILE A 1 181 ? -8.140 -8.051 3.001 1.00 42.69 181 ILE A O 1
ATOM 1447 N N . PHE A 1 182 ? -9.545 -9.432 1.920 1.00 39.84 182 PHE A N 1
ATOM 1448 C CA . PHE A 1 182 ? -10.377 -9.870 3.019 1.00 39.84 182 PHE A CA 1
ATOM 1449 C C . PHE A 1 182 ? -9.839 -11.154 3.657 1.00 39.84 182 PHE A C 1
ATOM 1451 O O . PHE A 1 182 ? -9.533 -12.146 2.987 1.00 39.84 182 PHE A O 1
ATOM 1458 N N . LYS A 1 183 ? -9.763 -11.155 4.990 1.00 46.56 183 LYS A N 1
ATOM 1459 C CA . LYS A 1 183 ? -9.674 -12.404 5.744 1.00 46.56 183 LYS A CA 1
ATOM 1460 C C . LYS A 1 183 ? -11.075 -13.009 5.695 1.00 46.56 183 LYS A C 1
ATOM 1462 O O . LYS A 1 183 ? -12.006 -12.413 6.220 1.00 46.56 183 LYS A O 1
ATOM 1467 N N . THR A 1 184 ? -11.243 -14.171 5.079 1.00 51.09 184 THR A N 1
ATOM 1468 C CA . THR A 1 184 ? -12.497 -14.913 5.226 1.00 51.09 184 THR A CA 1
ATOM 1469 C C . THR A 1 184 ? -12.521 -15.523 6.625 1.00 51.09 184 THR A C 1
ATOM 1471 O O . THR A 1 184 ? -11.575 -16.198 7.042 1.00 51.09 184 THR A O 1
ATOM 1474 N N . GLU A 1 185 ? -13.563 -15.226 7.395 1.00 72.94 185 GLU A N 1
ATOM 1475 C CA . GLU A 1 185 ? -13.807 -15.858 8.690 1.00 72.94 185 GLU A CA 1
ATOM 1476 C C . GLU A 1 185 ? -15.061 -16.721 8.583 1.00 72.94 185 GLU A C 1
ATOM 1478 O O . GLU A 1 185 ? -16.085 -16.290 8.051 1.00 72.94 185 GLU A O 1
ATOM 1483 N N . GLN A 1 186 ? -14.976 -17.957 9.076 1.00 78.25 186 GLN A N 1
ATOM 1484 C CA . GLN A 1 186 ? -16.141 -18.828 9.167 1.00 78.25 186 GLN A CA 1
ATOM 1485 C C . GLN A 1 186 ? -17.036 -18.336 10.300 1.00 78.25 186 GLN A C 1
ATOM 1487 O O . GLN A 1 186 ? -16.643 -18.374 11.472 1.00 78.25 186 GLN A O 1
ATOM 1492 N N . ARG A 1 187 ? -18.242 -17.900 9.945 1.00 83.56 187 ARG A N 1
ATOM 1493 C CA . ARG A 1 187 ? -19.293 -17.564 10.901 1.00 83.56 187 ARG A CA 1
ATOM 1494 C C . ARG A 1 187 ? -20.401 -18.592 10.829 1.00 83.56 187 ARG A C 1
ATOM 1496 O O . ARG A 1 187 ? -20.708 -19.112 9.759 1.00 83.56 187 ARG A O 1
ATOM 1503 N N . LEU A 1 188 ? -20.945 -18.911 11.993 1.00 86.62 188 LEU A N 1
ATOM 1504 C CA . LEU A 1 188 ? -22.069 -19.812 12.131 1.00 86.62 188 LEU A CA 1
ATOM 1505 C C . LEU A 1 188 ? -23.341 -18.980 12.226 1.00 86.62 188 LEU A C 1
ATOM 1507 O O . LEU A 1 188 ? -23.335 -17.907 12.833 1.00 86.62 188 LEU A O 1
ATOM 1511 N N . GLN A 1 189 ? -24.412 -19.485 11.631 1.00 87.12 189 GLN A N 1
ATOM 1512 C CA . GLN A 1 189 ? -25.754 -18.921 11.717 1.00 87.12 189 GLN A CA 1
ATOM 1513 C C . GLN A 1 189 ? -26.744 -20.041 12.036 1.00 87.12 189 GLN A C 1
ATOM 1515 O O . GLN A 1 189 ? -26.447 -21.217 11.806 1.00 87.12 189 GLN A O 1
ATOM 1520 N N . LEU A 1 190 ? -27.911 -19.691 12.577 1.00 85.38 190 LEU A N 1
ATOM 1521 C CA . LEU A 1 190 ? -29.011 -20.647 12.675 1.00 85.38 190 LEU A CA 1
ATOM 1522 C C . LEU A 1 190 ? -29.553 -20.945 11.284 1.00 85.38 190 LEU A C 1
ATOM 1524 O O . LEU A 1 190 ? -29.765 -20.039 10.480 1.00 85.38 190 LEU A O 1
ATOM 1528 N N . HIS A 1 191 ? -29.802 -22.222 11.016 1.00 83.75 191 HIS A N 1
ATOM 1529 C CA . HIS A 1 191 ? -30.560 -22.607 9.838 1.00 83.75 191 HIS A CA 1
ATOM 1530 C C . HIS A 1 191 ? -31.996 -22.045 9.945 1.00 83.75 191 HIS A C 1
ATOM 1532 O O . HIS A 1 191 ? -32.556 -22.063 11.042 1.00 83.75 191 HIS A O 1
ATOM 1538 N N . PRO A 1 192 ? -32.625 -21.582 8.848 1.00 78.06 192 PRO A N 1
ATOM 1539 C CA . PRO A 1 192 ? -34.005 -21.077 8.879 1.00 78.06 192 PRO A CA 1
ATOM 1540 C C . PRO A 1 192 ? -34.999 -22.077 9.495 1.00 78.06 192 PRO A C 1
ATOM 1542 O O . PRO A 1 192 ? -35.853 -21.714 10.293 1.00 78.06 192 PRO A O 1
ATOM 1545 N N . GLU A 1 193 ? -34.805 -23.362 9.198 1.00 81.62 193 GLU A N 1
ATOM 1546 C CA . GLU A 1 193 ? -35.579 -24.494 9.738 1.00 81.62 193 GLU A CA 1
ATOM 1547 C C . GLU A 1 193 ? -34.938 -25.119 10.995 1.00 81.62 193 GLU A C 1
ATOM 1549 O O . GLU A 1 193 ? -35.138 -26.298 11.289 1.00 81.62 193 GLU A O 1
ATOM 1554 N N . ALA A 1 194 ? -34.107 -24.378 11.738 1.00 76.62 194 ALA A N 1
ATOM 1555 C CA . ALA A 1 194 ? -33.410 -24.923 12.905 1.00 76.62 194 ALA A CA 1
ATOM 1556 C C . ALA A 1 194 ? -34.381 -25.534 13.926 1.00 76.62 194 ALA A C 1
ATOM 1558 O O . ALA A 1 194 ? -34.062 -26.568 14.503 1.00 76.62 194 ALA A O 1
ATOM 1559 N N . ALA A 1 195 ? -35.566 -24.936 14.106 1.00 72.69 195 ALA A N 1
ATOM 1560 C CA . ALA A 1 195 ? -36.598 -25.421 15.019 1.00 72.69 195 ALA A CA 1
ATOM 1561 C C . ALA A 1 195 ? -37.125 -26.819 14.647 1.00 72.69 195 ALA A C 1
ATOM 1563 O O . ALA A 1 195 ? -37.317 -27.649 15.532 1.00 72.69 195 ALA A O 1
ATOM 1564 N N . GLU A 1 196 ? -37.295 -27.101 13.354 1.00 73.31 196 GLU A N 1
ATOM 1565 C CA . GLU A 1 196 ? -37.754 -28.405 12.860 1.00 73.31 196 GLU A CA 1
ATOM 1566 C C . GLU A 1 196 ? -36.654 -29.462 13.007 1.00 73.31 196 GLU A C 1
ATOM 1568 O O . GLU A 1 196 ? -36.898 -30.573 13.472 1.00 73.31 196 GLU A O 1
ATOM 1573 N N . ARG A 1 197 ? -35.402 -29.081 12.734 1.00 76.25 197 ARG A N 1
ATOM 1574 C CA . ARG A 1 197 ? -34.234 -29.974 12.843 1.00 76.25 197 ARG A CA 1
ATOM 1575 C C . ARG A 1 197 ? -33.788 -30.253 14.277 1.00 76.25 197 ARG A C 1
ATOM 1577 O O . ARG A 1 197 ? -32.970 -31.142 14.508 1.00 76.25 197 ARG A O 1
ATOM 1584 N N . MET A 1 198 ? -34.337 -29.539 15.262 1.00 72.44 198 MET A N 1
ATOM 1585 C CA . MET A 1 198 ? -34.152 -29.895 16.671 1.00 72.44 198 MET A CA 1
ATOM 1586 C C . MET A 1 198 ? -34.868 -31.195 17.054 1.00 72.44 198 MET A C 1
ATOM 1588 O O . MET A 1 198 ? -34.462 -31.822 18.035 1.00 72.44 198 MET A O 1
ATOM 1592 N N . ALA A 1 199 ? -35.889 -31.620 16.297 1.00 69.81 199 ALA A N 1
ATOM 1593 C CA . ALA A 1 199 ? -36.635 -32.849 16.570 1.00 69.81 199 ALA A CA 1
ATOM 1594 C C . ALA A 1 199 ? -35.754 -34.111 16.481 1.00 69.81 199 ALA A C 1
ATOM 1596 O O . ALA A 1 199 ? -35.961 -35.062 17.235 1.00 69.81 199 ALA A O 1
ATOM 1597 N N . ASP A 1 200 ? -34.717 -34.076 15.640 1.00 71.50 200 ASP A N 1
ATOM 1598 C CA . ASP A 1 200 ? -33.787 -35.191 15.418 1.00 71.50 200 ASP A CA 1
ATOM 1599 C C . ASP A 1 200 ? -32.625 -35.228 16.431 1.00 71.50 200 ASP A C 1
ATOM 1601 O O . ASP A 1 200 ? -31.762 -36.116 16.405 1.00 71.50 200 ASP A O 1
ATOM 1605 N N . ILE A 1 201 ? -32.566 -34.267 17.360 1.00 77.00 201 ILE A N 1
ATOM 1606 C CA . ILE A 1 201 ? -31.507 -34.199 18.368 1.00 77.00 201 ILE A CA 1
ATOM 1607 C C . ILE A 1 201 ? -31.814 -35.184 19.510 1.00 77.00 201 ILE A C 1
ATOM 1609 O O . ILE A 1 201 ? -32.902 -35.162 20.085 1.00 77.00 201 ILE A O 1
ATOM 1613 N N . PRO A 1 202 ? -30.841 -36.012 19.947 1.00 76.38 202 PRO A N 1
ATOM 1614 C CA . PRO A 1 202 ? -31.041 -36.911 21.083 1.00 76.38 202 PRO A CA 1
ATOM 1615 C C . PRO A 1 202 ? -31.499 -36.160 22.341 1.00 76.38 202 PRO A C 1
ATOM 1617 O O . PRO A 1 202 ? -30.855 -35.180 22.715 1.00 76.38 202 PRO A O 1
ATOM 1620 N N . ARG A 1 203 ? -32.521 -36.672 23.052 1.00 74.00 203 ARG A N 1
ATOM 1621 C CA . ARG A 1 203 ? -33.136 -36.045 24.251 1.00 74.00 203 ARG A CA 1
ATOM 1622 C C . ARG A 1 203 ? -32.131 -35.469 25.258 1.00 74.00 203 ARG A C 1
ATOM 1624 O O . ARG A 1 203 ? -32.296 -34.352 25.729 1.00 74.00 203 ARG A O 1
ATOM 1631 N N . ARG A 1 204 ? -31.027 -36.181 25.510 1.00 75.25 204 ARG A N 1
ATOM 1632 C CA . ARG A 1 204 ? -29.919 -35.762 26.398 1.00 75.25 204 ARG A CA 1
ATOM 1633 C C . ARG A 1 204 ? -29.178 -34.480 25.981 1.00 75.25 204 ARG A C 1
ATOM 1635 O O . ARG A 1 204 ? -28.359 -33.972 26.733 1.00 75.25 204 ARG A O 1
ATOM 1642 N N . SER A 1 205 ? -29.365 -34.017 24.750 1.00 75.19 205 SER A N 1
ATOM 1643 C CA . SER A 1 205 ? -28.696 -32.848 24.169 1.00 75.19 205 SER A CA 1
ATOM 1644 C C . SER A 1 205 ? -29.665 -31.707 23.849 1.00 75.19 205 SER A C 1
ATOM 1646 O O . SER A 1 205 ? -29.196 -30.653 23.428 1.00 75.19 205 SER A O 1
ATOM 1648 N N . VAL A 1 206 ? -30.974 -31.899 24.059 1.00 79.75 206 VAL A N 1
ATOM 1649 C CA . VAL A 1 206 ? -32.025 -30.933 23.697 1.00 79.75 206 VAL A CA 1
ATOM 1650 C C . VAL A 1 206 ? -31.888 -29.644 24.500 1.00 79.75 206 VAL A C 1
ATOM 1652 O O . VAL A 1 206 ? -31.859 -28.575 23.911 1.00 79.75 206 VAL A O 1
ATOM 1655 N N . GLU A 1 207 ? -31.665 -29.719 25.813 1.00 82.25 207 GLU A N 1
ATOM 1656 C CA . GLU A 1 207 ? -31.506 -28.526 26.661 1.00 82.25 207 GLU A CA 1
ATOM 1657 C C . GLU A 1 207 ? -30.297 -27.664 26.243 1.00 82.25 207 GLU A C 1
ATOM 1659 O O . GLU A 1 207 ? -30.377 -26.437 26.143 1.00 82.25 207 GLU A O 1
ATOM 1664 N N . LYS A 1 208 ? -29.171 -28.312 25.911 1.00 84.38 208 LYS A N 1
ATOM 1665 C CA . LYS A 1 208 ? -27.968 -27.625 25.418 1.00 84.38 208 LYS A CA 1
ATOM 1666 C C . LYS A 1 208 ? -28.157 -27.070 24.002 1.00 84.38 208 LYS A C 1
ATOM 1668 O O . LYS A 1 208 ? -27.584 -26.030 23.687 1.00 84.38 208 LYS A O 1
ATOM 1673 N N . ALA A 1 209 ? -28.947 -27.740 23.161 1.00 83.25 209 ALA A N 1
ATOM 1674 C CA . ALA A 1 209 ? -29.307 -27.257 21.830 1.00 83.25 209 ALA A CA 1
ATOM 1675 C C . ALA A 1 209 ? -30.258 -26.055 21.907 1.00 83.25 209 ALA A C 1
ATOM 1677 O O . ALA A 1 209 ? -30.025 -25.072 21.215 1.00 83.25 209 ALA A O 1
ATOM 1678 N N . GLN A 1 210 ? -31.234 -26.070 22.818 1.00 84.06 210 GLN A N 1
ATOM 1679 C CA . GLN A 1 210 ? -32.124 -24.938 23.076 1.00 84.06 210 GLN A CA 1
ATOM 1680 C C . GLN A 1 210 ? -31.320 -23.698 23.489 1.00 84.06 210 GLN A C 1
ATOM 1682 O O . GLN A 1 210 ? -31.480 -22.634 22.900 1.00 84.06 210 GLN A O 1
ATOM 1687 N N . ARG A 1 211 ? -30.372 -23.857 24.429 1.00 87.88 211 ARG A N 1
ATOM 1688 C CA . ARG A 1 211 ? -29.456 -22.777 24.843 1.00 87.88 211 ARG A CA 1
ATOM 1689 C C . ARG A 1 211 ? -28.608 -22.244 23.692 1.00 87.88 211 ARG A C 1
ATOM 1691 O O . ARG A 1 211 ? -28.349 -21.047 23.637 1.00 87.88 211 ARG A O 1
ATOM 1698 N N . LEU A 1 212 ? -28.159 -23.120 22.793 1.00 86.31 212 LEU A N 1
ATOM 1699 C CA . LEU A 1 212 ? -27.427 -22.712 21.596 1.00 86.31 212 LEU A CA 1
ATOM 1700 C C . LEU A 1 212 ? -28.321 -21.901 20.654 1.00 86.31 212 LEU A C 1
ATOM 1702 O O . LEU A 1 212 ? -27.874 -20.880 20.149 1.00 86.31 212 LEU A O 1
ATOM 1706 N N . VAL A 1 213 ? -29.569 -22.321 20.435 1.00 85.19 213 VAL A N 1
ATOM 1707 C CA . VAL A 1 213 ? -30.522 -21.582 19.596 1.00 85.19 213 VAL A CA 1
ATOM 1708 C C . VAL A 1 213 ? -30.798 -20.200 20.182 1.00 85.19 213 VAL A C 1
ATOM 1710 O O . VAL A 1 213 ? -30.676 -19.220 19.457 1.00 85.19 213 VAL A O 1
ATOM 1713 N N . THR A 1 214 ? -31.062 -20.093 21.486 1.00 84.88 214 THR A N 1
ATOM 1714 C CA . THR A 1 214 ? -31.248 -18.792 22.150 1.00 84.88 214 THR A CA 1
ATOM 1715 C C . THR A 1 214 ? -30.012 -17.902 21.999 1.00 84.88 214 THR A C 1
ATOM 1717 O O . THR A 1 214 ? -30.126 -16.761 21.563 1.00 84.88 214 THR A O 1
ATOM 1720 N N . PHE A 1 215 ? -28.813 -18.443 22.244 1.00 86.25 215 PHE A N 1
ATOM 1721 C CA . PHE A 1 215 ? -27.561 -17.700 22.061 1.00 86.25 215 PHE A CA 1
ATOM 1722 C C . PHE A 1 215 ? -27.384 -17.202 20.621 1.00 86.25 215 PHE A C 1
ATOM 1724 O O . PHE A 1 215 ? -26.944 -16.081 20.388 1.00 86.25 215 PHE A O 1
ATOM 1731 N N . MET A 1 216 ? -27.727 -18.027 19.633 1.00 85.50 216 MET A N 1
ATOM 1732 C CA . MET A 1 216 ? -27.600 -17.664 18.224 1.00 85.50 216 MET A CA 1
ATOM 1733 C C . MET A 1 216 ? -28.708 -16.711 17.749 1.00 85.50 216 MET A C 1
ATOM 1735 O O . MET A 1 216 ? -28.501 -16.016 16.762 1.00 85.50 216 MET A O 1
ATOM 1739 N N . GLN A 1 217 ? -29.857 -16.641 18.428 1.00 82.88 217 GLN A N 1
ATOM 1740 C CA . GLN A 1 217 ? -30.868 -15.601 18.190 1.00 82.88 217 GLN A CA 1
ATOM 1741 C C . GLN A 1 217 ? -30.375 -14.229 18.673 1.00 82.88 217 GLN A C 1
ATOM 1743 O O . GLN A 1 217 ? -30.572 -13.233 17.983 1.00 82.88 217 GLN A O 1
ATOM 1748 N N . GLU A 1 218 ? -29.676 -14.183 19.810 1.00 78.12 218 GLU A N 1
ATOM 1749 C CA . GLU A 1 218 ? -29.028 -12.966 20.328 1.00 78.12 218 GLU A CA 1
ATOM 1750 C C . GLU A 1 218 ? -27.754 -12.599 19.541 1.00 78.12 218 GLU A C 1
ATOM 1752 O O . GLU A 1 218 ? -27.390 -11.427 19.413 1.00 78.12 218 GLU A O 1
ATOM 1757 N N . HIS A 1 219 ? -27.081 -13.599 18.964 1.00 82.69 219 HIS A N 1
ATOM 1758 C CA . HIS A 1 219 ? -25.846 -13.452 18.196 1.00 82.69 219 HIS A CA 1
ATOM 1759 C C . HIS A 1 219 ? -25.934 -14.165 16.831 1.00 82.69 219 HIS A C 1
ATOM 1761 O O . HIS A 1 219 ? -25.275 -15.190 16.623 1.00 82.69 219 HIS A O 1
ATOM 1767 N N . PRO A 1 220 ? -26.674 -13.602 15.853 1.00 79.38 220 PRO A N 1
ATOM 1768 C CA . PRO A 1 220 ? -27.019 -14.260 14.583 1.00 79.38 220 PRO A CA 1
ATOM 1769 C C . PRO A 1 220 ? -25.836 -14.582 13.659 1.00 79.38 220 PRO A C 1
ATOM 1771 O O . PRO A 1 220 ? -26.019 -15.205 12.618 1.00 79.38 220 PRO A O 1
ATOM 1774 N N . SER A 1 221 ? -24.611 -14.187 14.018 1.00 83.81 221 SER A N 1
ATOM 1775 C CA . SER A 1 221 ? -23.398 -14.469 13.248 1.00 83.81 221 SER A CA 1
ATOM 1776 C C . SER A 1 221 ? -22.187 -14.648 14.170 1.00 83.81 221 SER A C 1
ATOM 1778 O O . SER A 1 221 ? -21.293 -13.800 14.236 1.00 83.81 221 SER A O 1
ATOM 1780 N N . ALA A 1 222 ? -22.173 -15.753 14.918 1.00 84.06 222 ALA A N 1
ATOM 1781 C CA . ALA A 1 222 ? -21.138 -16.054 15.903 1.00 84.06 222 ALA A CA 1
ATOM 1782 C C . ALA A 1 222 ? -19.957 -16.837 15.303 1.00 84.06 222 ALA A C 1
ATOM 1784 O O . ALA A 1 222 ? -20.099 -17.672 14.408 1.00 84.06 222 ALA A O 1
ATOM 1785 N N . THR A 1 223 ? -18.760 -16.601 15.832 1.00 86.19 223 THR A N 1
ATOM 1786 C CA . THR A 1 223 ? -17.563 -17.398 15.531 1.00 86.19 223 THR A CA 1
ATOM 1787 C C . THR A 1 223 ? -17.501 -18.647 16.413 1.00 86.19 223 THR A C 1
ATOM 1789 O O . THR A 1 223 ? -18.050 -18.682 17.515 1.00 86.19 223 THR A O 1
ATOM 1792 N N . ARG A 1 224 ? -16.732 -19.665 15.996 1.00 83.75 224 ARG A N 1
ATOM 1793 C CA . ARG A 1 224 ? -16.456 -20.836 16.856 1.00 83.75 224 ARG A CA 1
ATOM 1794 C C . ARG A 1 224 ? -15.840 -20.454 18.205 1.00 83.75 224 ARG A C 1
ATOM 1796 O O . ARG A 1 224 ? -16.080 -21.136 19.194 1.00 83.75 224 ARG A O 1
ATOM 1803 N N . LYS A 1 225 ? -15.059 -19.368 18.247 1.00 81.38 225 LYS A N 1
ATOM 1804 C CA . LYS A 1 225 ? -14.448 -18.868 19.484 1.00 81.38 225 LYS A CA 1
ATOM 1805 C C . LYS A 1 225 ? -15.504 -18.337 20.455 1.00 81.38 225 LYS A C 1
ATOM 1807 O O . LYS A 1 225 ? -15.477 -18.715 21.616 1.00 81.38 225 LYS A O 1
ATOM 1812 N N . GLN A 1 226 ? -16.445 -17.527 19.968 1.00 82.25 226 GLN A N 1
ATOM 1813 C CA . GLN A 1 226 ? -17.547 -17.000 20.784 1.00 82.25 226 GLN A CA 1
ATOM 1814 C C . GLN A 1 226 ? -18.444 -18.124 21.312 1.00 82.25 226 GLN A C 1
ATOM 1816 O O . GLN A 1 226 ? -18.832 -18.106 22.473 1.00 82.25 226 GLN A O 1
ATOM 1821 N N . LEU A 1 227 ? -18.706 -19.150 20.496 1.00 85.88 227 LEU A N 1
ATOM 1822 C CA . LEU A 1 227 ? -19.433 -20.340 20.948 1.00 85.88 227 LEU A CA 1
ATOM 1823 C C . LEU A 1 227 ? -18.683 -21.093 22.057 1.00 85.88 227 LEU A C 1
ATOM 1825 O O . LEU A 1 227 ? -19.300 -21.520 23.031 1.00 85.88 227 LEU A O 1
ATOM 1829 N N . ALA A 1 228 ? -17.358 -21.218 21.949 1.00 85.75 228 ALA A N 1
ATOM 1830 C CA . ALA A 1 228 ? -16.542 -21.829 22.995 1.00 85.75 228 ALA A CA 1
ATOM 1831 C C . ALA A 1 228 ? -16.550 -21.006 24.296 1.00 85.75 228 ALA A C 1
ATOM 1833 O O . ALA A 1 228 ? -16.708 -21.582 25.370 1.00 85.75 228 ALA A O 1
ATOM 1834 N N . GLU A 1 229 ? -16.442 -19.676 24.201 1.00 82.06 229 GLU A N 1
ATOM 1835 C CA . GLU A 1 229 ? -16.547 -18.744 25.339 1.00 82.06 229 GLU A CA 1
ATOM 1836 C C . GLU A 1 229 ? -17.929 -18.808 26.013 1.00 82.06 229 GLU A C 1
ATOM 1838 O O . GLU A 1 229 ? -18.023 -18.720 27.233 1.00 82.06 229 GLU A O 1
ATOM 1843 N N . ALA A 1 230 ? -18.986 -19.066 25.240 1.00 81.69 230 ALA A N 1
ATOM 1844 C CA . ALA A 1 230 ? -20.346 -19.282 25.736 1.00 81.69 230 ALA A CA 1
ATOM 1845 C C . ALA A 1 230 ? -20.607 -20.710 26.275 1.00 81.69 230 ALA A C 1
ATOM 1847 O O . ALA A 1 230 ? -21.732 -21.042 26.653 1.00 81.69 230 ALA A O 1
ATOM 1848 N N . GLY A 1 231 ? -19.588 -21.579 26.325 1.00 84.50 231 GLY A N 1
ATOM 1849 C CA . GLY A 1 231 ? -19.687 -22.931 26.897 1.00 84.50 231 GLY A CA 1
ATOM 1850 C C . GLY A 1 231 ? -20.111 -24.037 25.915 1.00 84.50 231 GLY A C 1
ATOM 1851 O O . GLY A 1 231 ? -20.388 -25.180 26.320 1.00 84.50 231 GLY A O 1
ATOM 1852 N N . PHE A 1 232 ? -20.137 -23.753 24.611 1.00 88.06 232 PHE A N 1
ATOM 1853 C CA . PHE A 1 232 ? -20.378 -24.744 23.561 1.00 88.06 232 PHE A CA 1
ATOM 1854 C C . PHE A 1 232 ? -19.048 -25.295 23.025 1.00 88.06 232 PHE A C 1
ATOM 1856 O O . PHE A 1 232 ? -18.372 -24.676 22.209 1.00 88.06 232 PHE A O 1
ATOM 1863 N N . GLY A 1 233 ? -18.665 -26.495 23.469 1.00 85.38 233 GLY A N 1
ATOM 1864 C CA . GLY A 1 233 ? -17.454 -27.164 22.977 1.00 85.38 233 GLY A CA 1
ATOM 1865 C C . GLY A 1 233 ? -17.518 -27.511 21.480 1.00 85.38 233 GLY A C 1
ATOM 1866 O O . GLY A 1 233 ? -18.588 -27.823 20.957 1.00 85.38 233 GLY A O 1
ATOM 1867 N N . ASP A 1 234 ? -16.364 -27.529 20.801 1.00 85.44 234 ASP A N 1
ATOM 1868 C CA . ASP A 1 234 ? -16.255 -27.722 19.338 1.00 85.44 234 ASP A CA 1
ATOM 1869 C C . ASP A 1 234 ? -16.927 -29.016 18.846 1.00 85.44 234 ASP A C 1
ATOM 1871 O O . ASP A 1 234 ? -17.573 -29.018 17.800 1.00 85.44 234 ASP A O 1
ATOM 1875 N N . TYR A 1 235 ? -16.866 -30.101 19.627 1.00 85.19 235 TYR A N 1
ATOM 1876 C CA . TYR A 1 235 ? -17.568 -31.349 19.302 1.00 85.19 235 TYR A CA 1
ATOM 1877 C C . TYR A 1 235 ? -19.088 -31.153 19.185 1.00 85.19 235 TYR A C 1
ATOM 1879 O O . TYR A 1 235 ? -19.717 -31.647 18.249 1.00 85.19 235 TYR A O 1
ATOM 1887 N N . PHE A 1 236 ? -19.679 -30.394 20.111 1.00 86.12 236 PHE A N 1
ATOM 1888 C CA . PHE A 1 236 ? -21.108 -30.097 20.096 1.00 86.12 236 PHE A CA 1
ATOM 1889 C C . PHE A 1 236 ? -21.469 -29.211 18.901 1.00 86.12 236 PHE A C 1
ATOM 1891 O O . PHE A 1 236 ? -22.424 -29.507 18.190 1.00 86.12 236 PHE A O 1
ATOM 1898 N N . VAL A 1 237 ? -20.655 -28.191 18.617 1.00 86.31 237 VAL A N 1
ATOM 1899 C CA . VAL A 1 237 ? -20.847 -27.303 17.460 1.00 86.31 237 VAL A CA 1
ATOM 1900 C C . VAL A 1 237 ? -20.798 -28.082 16.141 1.00 86.31 237 VAL A C 1
ATOM 1902 O O . VAL A 1 237 ? -21.694 -27.934 15.315 1.00 86.31 237 VAL A O 1
ATOM 1905 N N . ARG A 1 238 ? -19.821 -28.982 15.953 1.00 86.69 238 ARG A N 1
ATOM 1906 C CA . ARG A 1 238 ? -19.753 -29.853 14.761 1.00 86.69 238 ARG A CA 1
ATOM 1907 C C . ARG A 1 238 ? -20.984 -30.741 14.618 1.00 86.69 238 ARG A C 1
ATOM 1909 O O . ARG A 1 238 ? -21.483 -30.904 13.509 1.00 86.69 238 ARG A O 1
ATOM 1916 N N . LYS A 1 239 ? -21.488 -31.285 15.729 1.00 85.25 239 LYS A N 1
ATOM 1917 C CA . LYS A 1 239 ? -22.709 -32.098 15.737 1.00 85.25 239 LYS A CA 1
ATOM 1918 C C . LYS A 1 239 ? -23.936 -31.288 15.307 1.00 85.25 239 LYS A C 1
ATOM 1920 O O . LYS A 1 239 ? -24.764 -31.811 14.576 1.00 85.25 239 LYS A O 1
ATOM 1925 N N . MET A 1 240 ? -24.040 -30.026 15.722 1.00 85.88 240 MET A N 1
ATOM 1926 C CA . MET A 1 240 ? -25.145 -29.136 15.340 1.00 85.88 240 MET A CA 1
ATOM 1927 C C . MET A 1 240 ? -25.059 -28.669 13.882 1.00 85.88 240 MET A C 1
ATOM 1929 O O . MET A 1 240 ? -26.091 -28.493 13.243 1.00 85.88 240 MET A O 1
ATOM 1933 N N . ILE A 1 241 ? -23.849 -28.545 13.326 1.00 86.50 241 ILE A N 1
ATOM 1934 C CA . ILE A 1 241 ? -23.655 -28.351 11.880 1.00 86.50 241 ILE A CA 1
ATOM 1935 C C . ILE A 1 241 ? -24.098 -29.603 11.111 1.00 86.50 241 ILE A C 1
ATOM 1937 O O . ILE A 1 241 ? -24.848 -29.498 10.148 1.00 86.50 241 ILE A O 1
ATOM 1941 N N . ALA A 1 242 ? -23.672 -30.794 11.548 1.00 84.88 242 ALA A N 1
ATOM 1942 C CA . ALA A 1 242 ? -24.033 -32.058 10.900 1.00 84.88 242 ALA A CA 1
ATOM 1943 C C . ALA A 1 242 ? -25.541 -32.357 10.973 1.00 84.88 242 ALA A C 1
ATOM 1945 O O . ALA A 1 242 ? -26.101 -32.898 10.029 1.00 84.88 242 ALA A O 1
ATOM 1946 N N . ALA A 1 243 ? -26.196 -31.964 12.069 1.00 82.81 243 ALA A N 1
ATOM 1947 C CA . ALA A 1 243 ? -27.649 -32.029 12.229 1.00 82.81 243 ALA A CA 1
ATOM 1948 C C . ALA A 1 243 ? -28.398 -30.922 11.458 1.00 82.81 243 ALA A C 1
ATOM 1950 O O . ALA A 1 243 ? -29.618 -30.841 11.524 1.00 82.81 243 ALA A O 1
ATOM 1951 N N . GLY A 1 244 ? -27.687 -30.029 10.761 1.00 81.94 244 GLY A N 1
ATOM 1952 C CA . GLY A 1 244 ? -28.293 -28.969 9.959 1.00 81.94 244 GLY A CA 1
ATOM 1953 C C . GLY A 1 244 ? -28.960 -27.854 10.766 1.00 81.94 244 GLY A C 1
ATOM 1954 O O . GLY A 1 244 ? -29.709 -27.081 10.180 1.00 81.94 244 GLY A O 1
ATOM 1955 N N . VAL A 1 245 ? -28.699 -27.762 12.075 1.00 85.44 245 VAL A N 1
ATOM 1956 C CA . VAL A 1 245 ? -29.188 -26.695 12.971 1.00 85.44 245 VAL A CA 1
ATOM 1957 C C . VAL A 1 245 ? -28.364 -25.419 12.788 1.00 85.44 245 VAL A C 1
ATOM 1959 O O . VAL A 1 245 ? -28.898 -24.314 12.860 1.00 85.44 245 VAL A O 1
ATOM 1962 N N . LEU A 1 246 ? -27.060 -25.572 12.529 1.00 86.31 246 LEU A N 1
ATOM 1963 C CA . LEU A 1 246 ? -26.145 -24.474 12.227 1.00 86.31 246 LEU A CA 1
ATOM 1964 C C . LEU A 1 246 ? -25.654 -24.550 10.783 1.00 86.31 246 LEU A C 1
ATOM 1966 O O . LEU A 1 246 ? -25.220 -25.606 10.323 1.00 86.31 246 LEU A O 1
ATOM 1970 N N . THR A 1 247 ? -25.625 -23.412 10.100 1.00 84.50 247 THR A N 1
ATOM 1971 C CA . THR A 1 247 ? -24.971 -23.251 8.798 1.00 84.50 247 THR A CA 1
ATOM 1972 C C . THR A 1 247 ? -23.642 -22.530 8.967 1.00 84.50 247 THR A C 1
ATOM 1974 O O . THR A 1 247 ? -23.491 -21.663 9.827 1.00 84.50 247 THR A O 1
ATOM 1977 N N . VAL A 1 248 ? -22.648 -22.909 8.161 1.00 85.12 248 VAL A N 1
ATOM 1978 C CA . VAL A 1 248 ? -21.354 -22.221 8.114 1.00 85.12 248 VAL A CA 1
ATOM 1979 C C . VAL A 1 248 ? -21.336 -21.340 6.878 1.00 85.12 248 VAL A C 1
ATOM 1981 O O . VAL A 1 248 ? -21.384 -21.838 5.758 1.00 85.12 248 VAL A O 1
ATOM 1984 N N . THR A 1 249 ? -21.235 -20.037 7.091 1.00 78.81 249 THR A N 1
ATOM 1985 C CA . THR A 1 249 ? -21.060 -19.048 6.029 1.00 78.81 249 THR A CA 1
ATOM 1986 C C . THR A 1 249 ? -19.649 -18.487 6.095 1.00 78.81 249 THR A C 1
ATOM 1988 O O . THR A 1 249 ? -19.172 -18.112 7.172 1.00 78.81 249 THR A O 1
ATOM 1991 N N . GLU A 1 250 ? -18.971 -18.411 4.953 1.00 69.19 250 GLU A N 1
ATOM 1992 C CA . GLU A 1 250 ? -17.756 -17.608 4.847 1.00 69.19 250 GLU A CA 1
ATOM 1993 C C . GLU A 1 250 ? -18.159 -16.148 4.683 1.00 69.19 250 GLU A C 1
ATOM 1995 O O . GLU A 1 250 ? -18.782 -15.778 3.691 1.00 69.19 250 GLU A O 1
ATOM 2000 N N . VAL A 1 251 ? -17.815 -15.323 5.670 1.00 67.06 251 VAL A N 1
ATOM 2001 C CA . VAL A 1 251 ? -18.030 -13.880 5.590 1.00 67.06 251 VAL A CA 1
ATOM 2002 C C . VAL A 1 251 ? -16.691 -13.219 5.305 1.00 67.06 251 VAL A C 1
ATOM 2004 O O . VAL A 1 251 ? -15.674 -13.530 5.940 1.00 67.06 251 VAL A O 1
ATOM 2007 N N . GLU A 1 252 ? -16.681 -12.310 4.335 1.00 52.12 252 GLU A N 1
ATOM 2008 C CA . GLU A 1 252 ? -15.533 -11.454 4.074 1.00 52.12 252 GLU A CA 1
ATOM 2009 C C . GLU A 1 252 ? -15.373 -10.472 5.233 1.00 52.12 252 GLU A C 1
ATOM 2011 O O . GLU A 1 252 ? -16.173 -9.560 5.428 1.00 52.12 252 GLU A O 1
ATOM 2016 N N . VAL A 1 253 ? -14.334 -10.674 6.041 1.00 51.56 253 VAL A N 1
ATOM 2017 C CA . VAL A 1 253 ? -13.987 -9.746 7.109 1.00 51.56 253 VAL A CA 1
ATOM 2018 C C . VAL A 1 253 ? -12.884 -8.848 6.570 1.00 51.56 253 VAL A C 1
ATOM 2020 O O . VAL A 1 253 ? -11.751 -9.286 6.323 1.00 51.56 253 VAL A O 1
ATOM 2023 N N . ALA A 1 254 ? -13.212 -7.568 6.373 1.00 42.75 254 ALA A N 1
ATOM 2024 C CA . ALA A 1 254 ? -12.199 -6.535 6.206 1.00 42.75 254 ALA A CA 1
ATOM 2025 C C . ALA A 1 254 ? -11.186 -6.681 7.345 1.00 42.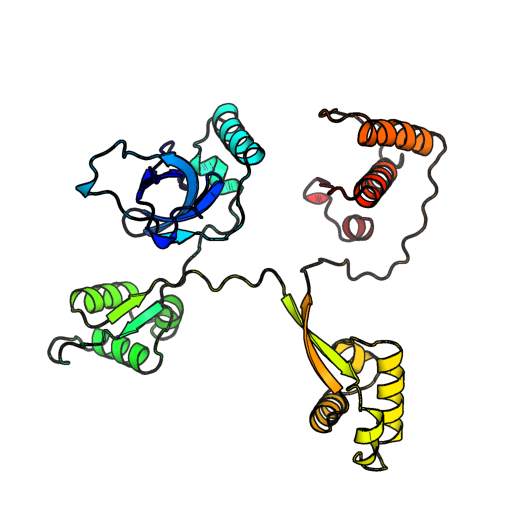75 254 ALA A C 1
ATOM 2027 O O . ALA A 1 254 ? -11.574 -6.892 8.496 1.00 42.75 254 ALA A O 1
ATOM 2028 N N . ARG A 1 255 ? -9.884 -6.580 7.057 1.00 42.22 255 ARG A N 1
ATOM 2029 C CA . ARG A 1 255 ? -8.862 -6.445 8.104 1.00 42.22 255 ARG A CA 1
ATOM 2030 C C . ARG A 1 255 ? -9.047 -5.097 8.810 1.00 42.22 255 ARG A C 1
ATOM 2032 O O . ARG A 1 255 ? -8.209 -4.215 8.696 1.00 42.22 255 ARG A O 1
ATOM 2039 N N . ARG A 1 256 ? -10.128 -4.928 9.570 1.00 41.91 256 ARG A N 1
ATOM 2040 C CA . ARG A 1 256 ? -10.135 -3.976 10.666 1.00 41.91 256 ARG A CA 1
ATOM 2041 C C . ARG A 1 256 ? -9.145 -4.538 11.666 1.00 41.91 256 ARG A C 1
ATOM 2043 O O . ARG A 1 256 ? -9.376 -5.589 12.267 1.00 41.91 256 ARG A O 1
ATOM 2050 N N . GLN A 1 257 ? -8.034 -3.837 11.838 1.00 39.84 257 GLN A N 1
ATOM 2051 C CA . GLN A 1 257 ? -7.366 -3.818 13.127 1.00 39.84 257 GLN A CA 1
ATOM 2052 C C . GLN A 1 257 ? -8.354 -3.170 14.106 1.00 39.84 257 GLN A C 1
ATOM 2054 O O . GLN A 1 257 ? -8.189 -2.022 14.482 1.00 39.84 257 GLN A O 1
ATOM 2059 N N . SER A 1 258 ? -9.454 -3.853 14.441 1.00 38.62 258 SER A N 1
ATOM 2060 C CA . SER A 1 258 ? -10.264 -3.433 15.575 1.00 38.62 258 SER A CA 1
ATOM 2061 C C . SER A 1 258 ? -9.337 -3.553 16.775 1.00 38.62 258 SER A C 1
ATOM 2063 O O . SER A 1 258 ? -8.822 -4.658 17.002 1.00 38.62 258 SER A O 1
ATOM 2065 N N . PRO A 1 259 ? -9.099 -2.470 17.531 1.00 40.03 259 PRO A N 1
ATOM 2066 C CA . PRO A 1 259 ? -8.459 -2.587 18.821 1.00 40.03 259 PRO A CA 1
ATOM 2067 C C . PRO A 1 259 ? -9.285 -3.587 19.618 1.00 40.03 259 PRO A C 1
ATOM 2069 O O . PRO A 1 259 ? -10.469 -3.395 19.889 1.00 40.03 259 PRO A O 1
ATOM 2072 N N . ARG A 1 260 ? -8.682 -4.732 19.917 1.00 42.06 260 ARG A N 1
ATOM 2073 C CA . ARG A 1 260 ? -9.292 -5.761 20.746 1.00 42.06 260 ARG A CA 1
ATOM 2074 C C . ARG A 1 260 ? -9.069 -5.361 22.202 1.00 42.06 260 ARG A C 1
ATOM 2076 O O . ARG A 1 260 ? -8.336 -6.046 22.897 1.00 42.06 260 ARG A O 1
ATOM 2083 N N . TYR A 1 261 ? -9.642 -4.236 22.625 1.00 44.06 261 TYR A N 1
ATOM 2084 C CA . TYR A 1 261 ? -9.587 -3.762 24.007 1.00 44.06 261 TYR A CA 1
ATOM 2085 C C . TYR A 1 261 ? -10.915 -3.094 24.365 1.00 44.06 261 TYR A C 1
ATOM 2087 O O . TYR A 1 261 ? -11.261 -2.043 23.843 1.00 44.06 261 TYR A O 1
ATOM 2095 N N . GLY A 1 262 ? -11.681 -3.774 25.219 1.00 43.56 262 GLY A N 1
ATOM 2096 C CA . GLY A 1 262 ? -13.006 -3.374 25.690 1.00 43.56 262 GLY A CA 1
ATOM 2097 C C . GLY A 1 262 ? -12.969 -2.357 26.827 1.00 43.56 262 GLY A C 1
ATOM 2098 O O . GLY A 1 262 ? -13.687 -2.529 27.807 1.00 43.56 262 GLY A O 1
ATOM 2099 N N . GLU A 1 263 ? -12.136 -1.323 26.726 1.00 43.91 263 GLU A N 1
ATOM 2100 C CA . GLU A 1 263 ? -12.338 -0.152 27.577 1.00 43.91 263 GLU A CA 1
ATOM 2101 C C . GLU A 1 263 ? -13.479 0.666 26.977 1.00 43.91 263 GLU A C 1
ATOM 2103 O O . GLU A 1 263 ? -13.458 1.015 25.796 1.00 43.91 263 GLU A O 1
ATOM 2108 N N . ALA A 1 264 ? -14.509 0.932 27.782 1.00 47.84 264 ALA A N 1
ATOM 2109 C CA . ALA A 1 264 ? -15.564 1.855 27.402 1.00 47.84 264 ALA A CA 1
ATOM 2110 C C . ALA A 1 264 ? -14.910 3.178 26.988 1.00 47.84 264 ALA A C 1
ATOM 2112 O O . ALA A 1 264 ? -14.162 3.767 27.773 1.00 47.84 264 ALA A O 1
ATOM 2113 N N . VAL A 1 265 ? -15.168 3.623 25.754 1.00 57.66 265 VAL A N 1
ATOM 2114 C CA . VAL A 1 265 ? -14.738 4.940 25.280 1.00 57.66 265 VAL A CA 1
ATOM 2115 C C . VAL A 1 265 ? -15.322 5.956 26.254 1.00 57.66 265 VAL A C 1
ATOM 2117 O O . VAL A 1 265 ? -16.529 6.188 26.261 1.00 57.66 265 VAL A O 1
ATOM 2120 N N . LYS A 1 266 ? -14.488 6.507 27.142 1.00 60.62 266 LYS A N 1
ATOM 2121 C CA . LYS A 1 266 ? -14.931 7.573 28.038 1.00 60.62 266 LYS A CA 1
ATOM 2122 C C . LYS A 1 266 ? -15.327 8.753 27.168 1.00 60.62 266 LYS A C 1
ATOM 2124 O O . LYS A 1 266 ? -14.519 9.233 26.375 1.00 60.62 266 LYS A O 1
ATOM 2129 N N . GLU A 1 267 ? -16.561 9.206 27.326 1.00 67.81 267 GLU A N 1
ATOM 2130 C CA . GLU A 1 267 ? -17.048 10.409 26.672 1.00 67.81 267 GLU A CA 1
ATOM 2131 C C . GLU A 1 267 ? -16.309 11.607 27.282 1.00 67.81 267 GLU A C 1
ATOM 2133 O O . GLU A 1 267 ? -16.513 11.977 28.438 1.00 67.81 267 GLU A O 1
ATOM 2138 N N . VAL A 1 268 ? -15.337 12.138 26.540 1.00 79.56 268 VAL A N 1
ATOM 2139 C CA . VAL A 1 268 ? -14.531 13.279 26.977 1.00 79.56 268 VAL A CA 1
ATOM 2140 C C . VAL A 1 268 ? -15.259 14.550 26.566 1.00 79.56 268 VAL A C 1
ATOM 2142 O O . VAL A 1 268 ? -15.417 14.814 25.375 1.00 79.56 268 VAL A O 1
ATOM 2145 N N . GLN A 1 269 ? -15.672 15.347 27.550 1.00 86.62 269 GLN A N 1
ATOM 2146 C CA . GLN A 1 269 ? -16.219 16.677 27.303 1.00 86.62 269 GLN A CA 1
ATOM 2147 C C . GLN A 1 269 ? -15.090 17.647 26.946 1.00 86.62 269 GLN A C 1
ATOM 2149 O O . GLN A 1 269 ? -14.065 17.701 27.629 1.00 86.62 269 GLN A O 1
ATOM 2154 N N . LEU A 1 270 ? -15.279 18.392 25.857 1.00 90.50 270 LEU A N 1
ATOM 2155 C CA . LEU A 1 270 ? -14.347 19.431 25.430 1.00 90.50 270 LEU A CA 1
ATOM 2156 C C . LEU A 1 270 ? -14.430 20.629 26.372 1.00 90.50 270 LEU A C 1
ATOM 2158 O O . LEU A 1 270 ? -15.506 20.978 26.857 1.00 90.50 270 LEU A O 1
ATOM 2162 N N . THR A 1 271 ? -13.297 21.291 26.597 1.00 93.31 271 THR A N 1
ATOM 2163 C CA . THR A 1 271 ? -13.314 22.618 27.221 1.00 93.31 271 THR A CA 1
ATOM 2164 C C . THR A 1 271 ? -13.948 23.642 26.269 1.00 93.31 271 THR A C 1
ATOM 2166 O O . THR A 1 271 ? -13.951 23.411 25.056 1.00 93.31 271 THR A O 1
ATOM 2169 N N . PRO A 1 272 ? -14.432 24.797 26.767 1.00 94.19 272 PRO A N 1
ATOM 2170 C CA . PRO A 1 272 ? -14.958 25.858 25.904 1.00 94.19 272 PRO A CA 1
ATOM 2171 C C . PRO A 1 272 ? -13.972 26.279 24.803 1.00 94.19 272 PRO A C 1
ATOM 2173 O O . PRO A 1 272 ? -14.352 26.363 23.641 1.00 94.19 272 PRO A O 1
ATOM 2176 N N . GLU A 1 273 ? -12.686 26.421 25.144 1.00 92.19 273 GLU A N 1
ATOM 2177 C CA . GLU A 1 273 ? -11.621 26.740 24.181 1.00 92.19 273 GLU A CA 1
ATOM 2178 C C . GLU A 1 273 ? -11.455 25.647 23.112 1.00 92.19 273 GLU A C 1
ATOM 2180 O O . GLU A 1 273 ? -11.331 25.933 21.924 1.00 92.19 273 GLU A O 1
ATOM 2185 N N . GLN A 1 274 ? -11.477 24.370 23.507 1.00 94.19 274 GLN A N 1
ATOM 2186 C CA . GLN A 1 274 ? -11.388 23.259 22.555 1.00 94.19 274 GLN A CA 1
ATOM 2187 C C . GLN A 1 274 ? -12.620 23.189 21.653 1.00 94.19 274 GLN A C 1
ATOM 2189 O O . GLN A 1 274 ? -12.491 22.874 20.472 1.00 94.19 274 GLN A O 1
ATOM 2194 N N . GLN A 1 275 ? -13.804 23.471 22.196 1.00 93.56 275 GLN A N 1
ATOM 2195 C CA . GLN A 1 275 ? -15.055 23.469 21.450 1.00 93.56 275 GLN A CA 1
ATOM 2196 C C . GLN A 1 275 ? -15.085 24.591 20.408 1.00 93.56 275 GLN A C 1
ATOM 2198 O O . GLN A 1 275 ? -15.453 24.330 19.264 1.00 93.56 275 GLN A O 1
ATOM 2203 N N . GLU A 1 276 ? -14.634 25.794 20.767 1.00 92.81 276 GLU A N 1
ATOM 2204 C CA . GLU A 1 276 ? -14.478 26.916 19.836 1.00 92.81 276 GLU A CA 1
ATOM 2205 C C . GLU A 1 276 ? -13.514 26.558 18.694 1.00 92.81 276 GLU A C 1
ATOM 2207 O O . GLU A 1 276 ? -13.854 26.697 17.516 1.00 92.81 276 GLU A O 1
ATOM 2212 N N . VAL A 1 277 ? -12.346 25.993 19.027 1.00 92.56 277 VAL A N 1
ATOM 2213 C CA . VAL A 1 277 ? -11.362 25.532 18.034 1.00 92.56 277 VAL A CA 1
ATOM 2214 C C . VAL A 1 277 ? -11.966 24.480 17.104 1.00 92.56 277 VAL A C 1
ATOM 2216 O O . VAL A 1 277 ? -11.821 24.569 15.886 1.00 92.56 277 VAL A O 1
ATOM 2219 N N . VAL A 1 278 ? -12.657 23.480 17.651 1.00 92.38 278 VAL A N 1
ATOM 2220 C CA . VAL A 1 278 ? -13.296 22.423 16.858 1.00 92.38 278 VAL A CA 1
ATOM 2221 C C . VAL A 1 278 ? -14.335 23.003 15.908 1.00 92.38 278 VAL A C 1
ATOM 2223 O O . VAL A 1 278 ? -14.343 22.623 14.741 1.00 92.38 278 VAL A O 1
ATOM 2226 N N . GLN A 1 279 ? -15.201 23.900 16.384 1.00 90.00 279 GLN A N 1
ATOM 2227 C CA . GLN A 1 279 ? -16.242 24.517 15.561 1.00 90.00 279 GLN A CA 1
ATOM 2228 C C . GLN A 1 279 ? -15.624 25.294 14.397 1.00 90.00 279 GLN A C 1
ATOM 2230 O O . GLN A 1 279 ? -15.969 25.045 13.241 1.00 90.00 279 GLN A O 1
ATOM 2235 N N . HIS A 1 280 ? -14.634 26.138 14.684 1.00 88.06 280 HIS A N 1
ATOM 2236 C CA . HIS A 1 280 ? -13.948 26.933 13.670 1.00 88.06 280 HIS A CA 1
ATOM 2237 C C . HIS A 1 280 ? -13.251 26.066 12.603 1.00 88.06 280 HIS A C 1
ATOM 2239 O O . HIS A 1 280 ? -13.346 26.303 11.392 1.00 88.06 280 HIS A O 1
ATOM 2245 N N . LEU A 1 281 ? -12.562 25.006 13.034 1.00 87.31 281 LEU A N 1
ATOM 2246 C CA . LEU A 1 281 ? -11.866 24.096 12.125 1.00 87.31 281 LEU A CA 1
ATOM 2247 C C . LEU A 1 281 ? -12.842 23.207 11.337 1.00 87.31 281 LEU A C 1
ATOM 2249 O O . LEU A 1 281 ? -12.618 22.942 10.155 1.00 87.31 281 LEU A O 1
ATOM 2253 N N . ALA A 1 282 ? -13.954 22.789 11.941 1.00 83.50 282 ALA A N 1
ATOM 2254 C CA . ALA A 1 282 ? -14.994 22.011 11.274 1.00 83.50 282 ALA A CA 1
ATOM 2255 C C . ALA A 1 282 ? -15.694 22.792 10.156 1.00 83.50 282 ALA A C 1
ATOM 2257 O O . ALA A 1 282 ? -15.953 22.240 9.083 1.00 83.50 282 ALA A O 1
ATOM 2258 N N . GLU A 1 283 ? -15.969 24.078 10.374 1.00 82.19 283 GLU A N 1
ATOM 2259 C CA . GLU A 1 283 ? -16.498 24.966 9.335 1.00 82.19 283 GLU A CA 1
ATOM 2260 C C . GLU A 1 283 ? -15.535 25.060 8.152 1.00 82.19 283 GLU A C 1
ATOM 2262 O O . GLU A 1 283 ? -15.953 24.959 6.996 1.00 82.19 283 GLU A O 1
ATOM 2267 N N . THR A 1 284 ? -14.233 25.142 8.432 1.00 78.50 284 THR A N 1
ATOM 2268 C CA . THR A 1 284 ? -13.197 25.126 7.394 1.00 78.50 284 THR A CA 1
ATOM 2269 C C . THR A 1 284 ? -13.236 23.823 6.583 1.00 78.50 284 THR A C 1
ATOM 2271 O O . THR A 1 284 ? -13.201 23.869 5.354 1.00 78.50 284 THR A O 1
ATOM 2274 N N . ILE A 1 285 ? -13.397 22.667 7.242 1.00 73.44 285 ILE A N 1
ATOM 2275 C CA . ILE A 1 285 ? -13.494 21.339 6.597 1.00 73.44 285 ILE A CA 1
ATOM 2276 C C . ILE A 1 285 ? -14.753 21.196 5.721 1.00 73.44 285 ILE A C 1
ATOM 2278 O O . ILE A 1 285 ? -14.734 20.460 4.723 1.00 73.44 285 ILE A O 1
ATOM 2282 N N . LYS A 1 286 ? -15.861 21.849 6.095 1.00 73.62 286 LYS A N 1
ATOM 2283 C CA . LYS A 1 286 ? -17.135 21.801 5.357 1.00 73.62 286 LYS A CA 1
ATOM 2284 C C . LYS A 1 286 ? -17.174 22.773 4.180 1.00 73.62 286 LYS A C 1
ATOM 2286 O O . LYS A 1 286 ? -17.655 22.400 3.115 1.00 73.62 286 LYS A O 1
ATOM 2291 N N . HIS A 1 287 ? -16.689 23.999 4.370 1.00 69.62 287 HIS A N 1
ATOM 2292 C CA . HIS A 1 287 ? -16.970 25.115 3.464 1.00 69.62 287 HIS A CA 1
ATOM 2293 C C . HIS A 1 287 ? -15.800 25.524 2.566 1.00 69.62 287 HIS A C 1
ATOM 2295 O O . HIS A 1 287 ? -16.009 26.297 1.631 1.00 69.62 287 HIS A O 1
ATOM 2301 N N . ARG A 1 288 ? -14.582 25.009 2.789 1.00 65.81 288 ARG A N 1
ATOM 2302 C CA . ARG A 1 288 ? -13.446 25.270 1.895 1.00 65.81 288 ARG A CA 1
ATOM 2303 C C . ARG A 1 288 ? -13.072 24.025 1.088 1.00 65.81 288 ARG A C 1
ATOM 2305 O O . ARG A 1 288 ? -12.538 23.077 1.655 1.00 65.81 288 ARG A O 1
ATOM 2312 N N . PRO A 1 289 ? -13.271 24.027 -0.244 1.00 63.03 289 PRO A N 1
ATOM 2313 C CA . PRO A 1 289 ? -12.823 22.934 -1.109 1.00 63.03 289 PRO A CA 1
ATOM 2314 C C . PRO A 1 289 ? -11.302 22.947 -1.363 1.00 63.03 289 PRO A C 1
ATOM 2316 O O . PRO A 1 289 ? -10.799 22.087 -2.080 1.00 63.03 289 PRO A O 1
ATOM 2319 N N . GLN A 1 290 ? -10.564 23.921 -0.817 1.00 76.06 290 GLN A N 1
ATOM 2320 C CA . GLN A 1 290 ? -9.128 24.101 -1.044 1.00 76.06 290 GLN A CA 1
ATOM 2321 C C . GLN A 1 290 ? -8.295 23.637 0.157 1.00 76.06 290 GLN A C 1
ATOM 2323 O O . GLN A 1 290 ? -8.706 23.776 1.312 1.00 76.06 290 GLN A O 1
ATOM 2328 N N . PHE A 1 291 ? -7.091 23.128 -0.124 1.00 83.31 291 PHE A N 1
ATOM 2329 C CA . PHE A 1 291 ? -6.107 22.750 0.891 1.00 83.31 291 PHE A CA 1
ATOM 2330 C C . PHE A 1 291 ? -5.824 23.924 1.838 1.00 83.31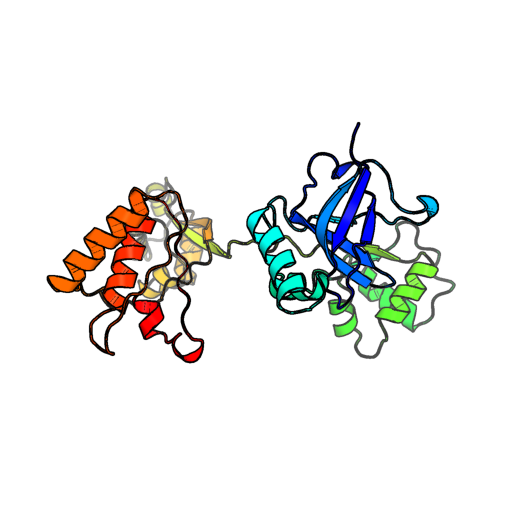 291 PHE A C 1
ATOM 2332 O O . PHE A 1 291 ? -5.426 24.999 1.395 1.00 83.31 291 PHE A O 1
ATOM 2339 N N . THR A 1 292 ? -6.027 23.709 3.139 1.00 84.12 292 THR A N 1
ATOM 2340 C CA . THR A 1 292 ? -5.810 24.731 4.170 1.00 84.12 292 THR A CA 1
ATOM 2341 C C . THR A 1 292 ? -4.882 24.170 5.253 1.00 84.12 292 THR A C 1
ATOM 2343 O O . THR A 1 292 ? -5.315 23.309 6.022 1.00 84.12 292 THR A O 1
ATOM 2346 N N . PRO A 1 293 ? -3.613 24.615 5.327 1.00 88.12 293 PRO A N 1
ATOM 2347 C CA . PRO A 1 293 ? -2.716 24.230 6.409 1.00 88.12 293 PRO A CA 1
ATOM 2348 C C . PRO A 1 293 ? -3.115 24.953 7.700 1.00 88.12 293 PRO A C 1
ATOM 2350 O O . PRO A 1 293 ? -3.346 26.161 7.702 1.00 88.12 293 PRO A O 1
ATOM 2353 N N . LEU A 1 294 ? -3.194 24.210 8.802 1.00 87.69 294 LEU A N 1
ATOM 2354 C CA . LEU A 1 294 ? -3.637 24.712 10.102 1.00 87.69 294 LEU A CA 1
ATOM 2355 C C . LEU A 1 294 ? -2.661 24.255 11.185 1.00 87.69 294 LEU A C 1
ATOM 2357 O O . LEU A 1 294 ? -2.255 23.093 11.212 1.00 87.69 294 LEU A O 1
ATOM 2361 N N . LEU A 1 295 ? -2.301 25.169 12.085 1.00 90.75 295 LEU A N 1
ATOM 2362 C CA . LEU A 1 295 ? -1.429 24.889 13.222 1.00 90.75 295 LEU A CA 1
ATOM 2363 C C . LEU A 1 295 ? -2.241 24.937 14.518 1.00 90.75 295 LEU A C 1
ATOM 2365 O O . LEU A 1 295 ? -2.686 26.004 14.931 1.00 90.75 295 LEU A O 1
ATOM 2369 N N . LEU A 1 296 ? -2.382 23.791 15.188 1.00 91.38 296 LEU A N 1
ATOM 2370 C CA . LEU A 1 296 ? -2.916 23.727 16.548 1.00 91.38 296 LEU A CA 1
ATOM 2371 C C . LEU A 1 296 ? -1.766 23.764 17.559 1.00 91.38 296 LEU A C 1
ATOM 2373 O O . LEU A 1 296 ? -1.116 22.749 17.824 1.00 91.38 296 LEU A O 1
ATOM 2377 N N . HIS A 1 297 ? -1.518 24.937 18.134 1.00 92.12 297 HIS A N 1
ATOM 2378 C CA . HIS A 1 297 ? -0.480 25.118 19.143 1.00 92.12 297 HIS A CA 1
ATOM 2379 C C . HIS A 1 297 ? -1.041 24.917 20.558 1.00 92.12 297 HIS A C 1
ATOM 2381 O O . HIS A 1 297 ? -2.084 25.450 20.917 1.00 92.12 297 HIS A O 1
ATOM 2387 N N . GLY A 1 298 ? -0.330 24.147 21.380 1.00 90.94 298 GLY A N 1
ATOM 2388 C CA . GLY A 1 298 ? -0.598 24.016 22.808 1.00 90.94 298 GLY A CA 1
ATOM 2389 C C . GLY A 1 298 ? 0.454 23.148 23.488 1.00 90.94 298 GLY A C 1
ATOM 2390 O O . GLY A 1 298 ? 1.083 22.305 22.841 1.00 90.94 298 GLY A O 1
ATOM 2391 N N . ILE A 1 299 ? 0.630 23.311 24.797 1.00 90.75 299 ILE A N 1
ATOM 2392 C CA . ILE A 1 299 ? 1.546 22.488 25.600 1.00 90.75 299 ILE A CA 1
ATOM 2393 C C . ILE A 1 299 ? 1.066 21.030 25.703 1.00 90.75 299 ILE A C 1
ATOM 2395 O O . ILE A 1 299 ? -0.074 20.690 25.371 1.00 90.75 299 ILE A O 1
ATOM 2399 N N . THR A 1 300 ? 1.933 20.116 26.131 1.00 87.25 300 THR A N 1
ATOM 2400 C CA . THR A 1 300 ? 1.520 18.741 26.459 1.00 87.25 300 THR A CA 1
ATOM 2401 C C . THR A 1 300 ? 0.447 18.768 27.551 1.00 87.25 300 THR A C 1
ATOM 2403 O O . THR A 1 300 ? 0.524 19.566 28.476 1.00 87.25 300 THR A O 1
ATOM 2406 N N . GLY A 1 301 ? -0.581 17.926 27.429 1.00 84.56 301 GLY A N 1
ATOM 2407 C CA . GLY A 1 301 ? -1.702 17.908 28.376 1.00 84.56 301 GLY A CA 1
ATOM 2408 C C . GLY A 1 301 ? -2.817 18.921 28.092 1.00 84.56 301 GLY A C 1
ATOM 2409 O O . GLY A 1 301 ? -3.907 18.744 28.618 1.00 84.56 301 GLY A O 1
ATOM 2410 N N . SER A 1 302 ? -2.634 19.887 27.178 1.00 89.44 302 SER A N 1
ATOM 2411 C CA . SER A 1 302 ? -3.691 20.852 26.800 1.00 89.44 302 SER A CA 1
ATOM 2412 C C . SER A 1 302 ? -4.874 20.242 26.022 1.00 89.44 302 SER A C 1
ATOM 2414 O O . SER A 1 302 ? -5.804 20.942 25.633 1.00 89.44 302 SER A O 1
ATOM 2416 N N . GLY A 1 303 ? -4.825 18.937 25.737 1.00 89.25 303 GLY A N 1
ATOM 2417 C CA . GLY A 1 303 ? -5.901 18.205 25.067 1.00 89.25 303 GLY A CA 1
ATOM 2418 C C . GLY A 1 303 ? -5.936 18.303 23.537 1.00 89.25 303 GLY A C 1
ATOM 2419 O O . GLY A 1 303 ? -6.944 17.943 22.943 1.00 89.25 303 GLY A O 1
ATOM 2420 N N . LYS A 1 304 ? -4.836 18.690 22.868 1.00 91.88 304 LYS A N 1
ATOM 2421 C CA . LYS A 1 304 ? -4.743 18.706 21.385 1.00 91.88 304 LYS A CA 1
ATOM 2422 C C . LYS A 1 304 ? -5.212 17.406 20.724 1.00 91.88 304 LYS A C 1
ATOM 2424 O O . LYS A 1 304 ? -5.916 17.434 19.724 1.00 91.88 304 LYS A O 1
ATOM 2429 N N . THR A 1 305 ? -4.852 16.260 21.304 1.00 89.25 305 THR A N 1
ATOM 2430 C CA . THR A 1 305 ? -5.274 14.944 20.802 1.00 89.25 305 THR A CA 1
ATOM 2431 C C . THR A 1 305 ? -6.794 14.809 20.756 1.00 89.25 305 THR A C 1
ATOM 2433 O O . THR A 1 305 ? -7.317 14.230 19.812 1.00 89.25 305 THR A O 1
ATOM 2436 N N . GLN A 1 306 ? -7.506 15.377 21.733 1.00 89.94 306 GLN A N 1
ATOM 2437 C CA . GLN A 1 306 ? -8.964 15.332 21.760 1.00 89.94 306 GLN A CA 1
ATOM 2438 C C . GLN A 1 306 ? -9.573 16.176 20.637 1.00 89.94 306 GLN A C 1
ATOM 2440 O O . GLN A 1 306 ? -10.524 15.734 19.997 1.00 89.94 306 GLN A O 1
ATOM 2445 N N . VAL A 1 307 ? -8.973 17.331 20.332 1.00 91.88 307 VAL A N 1
ATOM 2446 C CA . VAL A 1 307 ? -9.347 18.145 19.166 1.00 91.88 307 VAL A CA 1
ATOM 2447 C C . VAL A 1 307 ? -9.151 17.351 17.866 1.00 91.88 307 VAL A C 1
ATOM 2449 O O . VAL A 1 307 ? -10.039 17.351 17.020 1.00 91.88 307 VAL A O 1
ATOM 2452 N N . TYR A 1 308 ? -8.046 16.608 17.711 1.00 91.06 308 TYR A N 1
ATOM 2453 C CA . TYR A 1 308 ? -7.825 15.763 16.524 1.00 91.06 308 TYR A CA 1
ATOM 2454 C C . TYR A 1 308 ? -8.877 14.657 16.376 1.00 91.06 308 TYR A C 1
ATOM 2456 O O . TYR A 1 308 ? -9.395 14.458 15.279 1.00 91.06 308 TYR A O 1
ATOM 2464 N N . ILE A 1 309 ? -9.211 13.959 17.469 1.00 88.88 309 ILE A N 1
ATOM 2465 C CA . ILE A 1 309 ? -10.242 12.906 17.484 1.00 88.88 309 ILE A CA 1
ATOM 2466 C C . ILE A 1 309 ? -11.607 13.486 17.098 1.00 88.88 309 ILE A C 1
ATOM 2468 O O . ILE A 1 309 ? -12.333 12.891 16.305 1.00 88.88 309 ILE A O 1
ATOM 2472 N N . GLU A 1 310 ? -11.952 14.656 17.631 1.00 89.94 310 GLU A N 1
ATOM 2473 C CA . GLU A 1 310 ? -13.210 15.338 17.336 1.00 89.94 310 GLU A CA 1
ATOM 2474 C C . GLU A 1 310 ? -13.329 15.720 15.855 1.00 89.94 310 GLU A C 1
ATOM 2476 O O . GLU A 1 310 ? -14.325 15.401 15.204 1.00 89.94 310 GLU A O 1
ATOM 2481 N N . LEU A 1 311 ? -12.286 16.340 15.297 1.00 90.00 311 LEU A N 1
ATOM 2482 C CA . LEU A 1 311 ? -12.248 16.711 13.881 1.00 90.00 311 LEU A CA 1
ATOM 2483 C C . LEU A 1 311 ? -12.310 15.482 12.972 1.00 90.00 311 LEU A C 1
ATOM 2485 O O . LEU A 1 311 ? -13.045 15.485 11.983 1.00 90.00 311 LEU A O 1
ATOM 2489 N N . ALA A 1 312 ? -11.588 14.415 13.328 1.00 88.94 312 ALA A N 1
ATOM 2490 C CA . ALA A 1 312 ? -11.642 13.150 12.609 1.00 88.94 312 ALA A CA 1
ATOM 2491 C C . ALA A 1 312 ? -13.061 12.566 12.620 1.00 88.94 312 ALA A C 1
ATOM 2493 O O . ALA A 1 312 ? -13.573 12.167 11.574 1.00 88.94 312 ALA A O 1
ATOM 2494 N N . ARG A 1 313 ? -13.741 12.588 13.773 1.00 86.56 313 ARG A N 1
ATOM 2495 C CA . ARG A 1 313 ? -15.122 12.106 13.894 1.00 86.56 313 ARG A CA 1
ATOM 2496 C C . ARG A 1 313 ? -16.080 12.887 13.005 1.00 86.56 313 ARG A C 1
ATOM 2498 O O . ARG A 1 313 ? -16.924 12.277 12.357 1.00 86.56 313 ARG A O 1
ATOM 2505 N N . GLN A 1 314 ? -15.945 14.210 12.934 1.00 86.12 314 GLN A N 1
ATOM 2506 C CA . GLN A 1 314 ? -16.784 15.036 12.063 1.00 86.12 314 GLN A CA 1
ATOM 2507 C C . GLN A 1 314 ? -16.505 14.801 10.574 1.00 86.12 314 GLN A C 1
ATOM 2509 O O . GLN A 1 314 ? -17.445 14.763 9.782 1.00 86.12 314 GLN A O 1
ATOM 2514 N N . ALA A 1 315 ? -15.243 14.597 10.187 1.00 85.06 315 ALA A N 1
ATOM 2515 C CA . ALA A 1 315 ? -14.885 14.245 8.814 1.00 85.06 315 ALA A CA 1
ATOM 2516 C C . ALA A 1 315 ? -15.468 12.879 8.404 1.00 85.06 315 ALA A C 1
ATOM 2518 O O . ALA A 1 315 ? -16.092 12.778 7.348 1.00 85.06 315 ALA A O 1
ATOM 2519 N N . VAL A 1 316 ? -15.360 11.866 9.272 1.00 84.06 316 VAL A N 1
ATOM 2520 C CA . VAL A 1 316 ? -15.950 10.533 9.052 1.00 84.06 316 VAL A CA 1
ATOM 2521 C C . VAL A 1 316 ? -17.478 10.592 9.027 1.00 84.06 316 VAL A C 1
ATOM 2523 O O . VAL A 1 316 ? -18.099 9.981 8.160 1.00 84.06 316 VAL A O 1
ATOM 2526 N N . ALA A 1 317 ? -18.104 11.368 9.918 1.00 82.00 317 ALA A N 1
ATOM 2527 C CA . ALA A 1 317 ? -19.552 11.588 9.908 1.00 82.00 317 ALA A CA 1
ATOM 2528 C C . ALA A 1 317 ? -20.035 12.282 8.621 1.00 82.00 317 ALA A C 1
ATOM 2530 O O . ALA A 1 317 ? -21.168 12.074 8.197 1.00 82.00 317 ALA A O 1
ATOM 2531 N N . ALA A 1 318 ? -19.168 13.066 7.973 1.00 81.38 318 ALA A N 1
ATOM 2532 C CA . ALA A 1 318 ? -19.402 13.651 6.655 1.00 81.38 318 ALA A CA 1
ATOM 2533 C C . ALA A 1 318 ? -19.046 12.706 5.485 1.00 81.38 318 ALA A C 1
ATOM 2535 O O . ALA A 1 318 ? -19.031 13.146 4.336 1.00 81.38 318 ALA A O 1
ATOM 2536 N N . GLY A 1 319 ? -18.740 11.430 5.755 1.00 79.25 319 GLY A N 1
ATOM 2537 C CA . GLY A 1 319 ? -18.419 10.418 4.744 1.00 79.25 319 GLY A CA 1
ATOM 2538 C C . GLY A 1 319 ? -17.020 10.539 4.132 1.00 79.25 319 GLY A C 1
ATOM 2539 O O . GLY A 1 319 ? -16.791 9.995 3.055 1.00 79.25 319 GLY A O 1
ATOM 2540 N N . LYS A 1 320 ? -16.096 11.265 4.775 1.00 81.00 320 LYS A N 1
ATOM 2541 C CA . LYS A 1 320 ? -14.704 11.423 4.324 1.00 81.00 320 LYS A CA 1
ATOM 2542 C C . LYS A 1 320 ? -13.770 10.463 5.066 1.00 81.00 320 LYS A C 1
ATOM 2544 O O . LYS A 1 320 ? -14.018 10.113 6.218 1.00 81.00 320 LYS A O 1
ATOM 2549 N N . ASP A 1 321 ? -12.651 10.121 4.435 1.00 80.94 321 ASP A N 1
ATOM 2550 C CA . ASP A 1 321 ? -11.549 9.405 5.081 1.00 80.94 321 ASP A CA 1
ATOM 2551 C C . ASP A 1 321 ? -10.605 10.362 5.825 1.00 80.94 321 ASP A C 1
ATOM 2553 O O . ASP A 1 321 ? -10.474 11.540 5.478 1.00 80.94 321 ASP A O 1
ATOM 2557 N N . VAL A 1 322 ? -9.925 9.847 6.854 1.00 84.94 322 VAL A N 1
ATOM 2558 C CA . VAL A 1 322 ? -8.985 10.609 7.689 1.00 84.94 322 VAL A CA 1
ATOM 2559 C C . VAL A 1 322 ? -7.664 9.858 7.803 1.00 84.94 322 VAL A C 1
ATOM 2561 O O . VAL A 1 322 ? -7.638 8.672 8.124 1.00 84.94 322 VAL A O 1
ATOM 2564 N N . ILE A 1 323 ? -6.556 10.570 7.591 1.00 88.06 323 ILE A N 1
ATOM 2565 C CA . ILE A 1 323 ? -5.200 10.070 7.835 1.00 88.06 323 ILE A CA 1
ATOM 2566 C C . ILE A 1 323 ? -4.632 10.800 9.051 1.00 88.06 323 ILE A C 1
ATOM 2568 O O . ILE A 1 323 ? -4.561 12.028 9.065 1.00 88.06 323 ILE A O 1
ATOM 2572 N N . ILE A 1 324 ? -4.202 10.039 10.060 1.00 87.81 324 ILE A N 1
ATOM 2573 C CA . ILE A 1 324 ? -3.541 10.562 11.260 1.00 87.81 324 ILE A CA 1
ATOM 2574 C C . ILE A 1 324 ? -2.115 10.030 11.283 1.00 87.81 324 ILE A C 1
ATOM 2576 O O . ILE A 1 324 ? -1.887 8.831 11.432 1.00 87.81 324 ILE A O 1
ATOM 2580 N N . LEU A 1 325 ? -1.154 10.936 11.122 1.00 88.06 325 LEU A N 1
ATOM 2581 C CA . LEU A 1 325 ? 0.265 10.613 11.178 1.00 88.06 325 LEU A CA 1
ATOM 2582 C C . LEU A 1 325 ? 0.780 10.887 12.590 1.00 88.06 325 LEU A C 1
ATOM 2584 O O . LEU A 1 325 ? 0.647 11.996 13.107 1.00 88.06 325 LEU A O 1
ATOM 2588 N N . VAL A 1 326 ? 1.364 9.867 13.213 1.00 85.88 326 VAL A N 1
ATOM 2589 C CA . VAL A 1 326 ? 2.003 9.959 14.530 1.00 85.88 326 VAL A CA 1
ATOM 2590 C C . VAL A 1 326 ? 3.487 9.612 14.404 1.00 85.88 326 VAL A C 1
ATOM 2592 O O . VAL A 1 326 ? 3.854 8.850 13.507 1.00 85.88 326 VAL A O 1
ATOM 2595 N N . PRO A 1 327 ? 4.356 10.129 15.289 1.00 83.50 327 PRO A N 1
ATOM 2596 C CA . PRO A 1 327 ? 5.732 9.655 15.377 1.00 83.50 327 PRO A CA 1
ATOM 2597 C C . PRO A 1 327 ? 5.774 8.143 15.630 1.00 83.50 327 PRO A C 1
ATOM 2599 O O . PRO A 1 327 ? 4.932 7.618 16.357 1.00 83.50 327 PRO A O 1
ATOM 2602 N N . GLU A 1 328 ? 6.783 7.454 15.097 1.00 77.19 328 GLU A N 1
ATOM 2603 C CA . GLU A 1 328 ? 6.930 5.994 15.223 1.00 77.19 328 GLU A CA 1
ATOM 2604 C C . GLU A 1 328 ? 6.835 5.512 16.683 1.00 77.19 328 GLU A C 1
ATOM 2606 O O . GLU A 1 328 ? 6.085 4.593 17.006 1.00 77.19 328 GLU A O 1
ATOM 2611 N N . ILE A 1 329 ? 7.510 6.213 17.596 1.00 74.31 329 ILE A N 1
ATOM 2612 C CA . ILE A 1 329 ? 7.535 5.910 19.036 1.00 74.31 329 ILE A CA 1
ATOM 2613 C C . ILE A 1 329 ? 6.198 6.150 19.761 1.00 74.31 329 ILE A C 1
ATOM 2615 O O . ILE A 1 329 ? 6.022 5.709 20.894 1.00 74.31 329 ILE A O 1
ATOM 2619 N N . ALA A 1 330 ? 5.257 6.868 19.140 1.00 70.62 330 ALA A N 1
ATOM 2620 C CA . ALA A 1 330 ? 3.977 7.252 19.741 1.00 70.62 330 ALA A CA 1
ATOM 2621 C C . ALA A 1 330 ? 2.843 6.256 19.440 1.00 70.62 330 ALA A C 1
ATOM 2623 O O . ALA A 1 330 ? 1.729 6.406 19.959 1.00 70.62 330 ALA A O 1
ATOM 2624 N N . LEU A 1 331 ? 3.122 5.228 18.632 1.00 71.56 331 LEU A N 1
ATOM 2625 C CA . LEU A 1 331 ? 2.175 4.195 18.213 1.00 71.56 331 LEU A CA 1
ATOM 2626 C C . LEU A 1 331 ? 2.017 3.121 19.304 1.00 71.56 331 LEU A C 1
ATOM 2628 O O . LEU A 1 331 ? 2.248 1.930 19.108 1.00 71.56 331 LEU A O 1
ATOM 2632 N N . THR A 1 332 ? 1.653 3.569 20.505 1.00 67.88 332 THR A N 1
ATOM 2633 C CA . THR A 1 332 ? 1.378 2.691 21.642 1.00 67.88 332 THR A CA 1
ATOM 2634 C C . THR A 1 332 ? -0.038 2.111 21.537 1.00 67.88 332 THR A C 1
ATOM 2636 O O . THR A 1 332 ? -0.924 2.739 20.944 1.00 67.88 332 THR A O 1
ATOM 2639 N N . PRO A 1 333 ? -0.310 0.944 22.155 1.00 62.19 333 PRO A N 1
ATOM 2640 C CA . PRO A 1 333 ? -1.663 0.391 22.228 1.00 62.19 333 PRO A CA 1
ATOM 2641 C C . PRO A 1 333 ? -2.691 1.374 22.802 1.00 62.19 333 PRO A C 1
ATOM 2643 O O . PRO A 1 333 ? -3.847 1.357 22.396 1.00 62.19 333 PRO A O 1
ATOM 2646 N N . GLN A 1 334 ? -2.264 2.262 23.704 1.00 64.88 334 GLN A N 1
ATOM 2647 C CA . GLN A 1 334 ? -3.123 3.270 24.318 1.00 64.88 334 GLN A CA 1
ATOM 2648 C C . GLN A 1 334 ? -3.522 4.379 23.335 1.00 64.88 334 GLN A C 1
ATOM 2650 O O . GLN A 1 334 ? -4.666 4.822 23.355 1.00 64.88 334 GLN A O 1
ATOM 2655 N N . THR A 1 335 ? -2.612 4.815 22.457 1.00 67.25 335 THR A N 1
ATOM 2656 C CA . THR A 1 335 ? -2.944 5.756 21.376 1.00 67.25 335 THR A CA 1
ATOM 2657 C C . THR A 1 335 ? -3.904 5.103 20.383 1.00 67.25 335 THR A C 1
ATOM 2659 O O . THR A 1 335 ? -4.915 5.704 20.038 1.00 67.25 335 THR A O 1
ATOM 2662 N N . LEU A 1 336 ? -3.637 3.854 19.982 1.00 67.75 336 LEU A N 1
ATOM 2663 C CA . LEU A 1 336 ? -4.497 3.101 19.061 1.00 67.75 336 LEU A CA 1
ATOM 2664 C C . LEU A 1 336 ? -5.892 2.815 19.626 1.00 67.75 336 LEU A C 1
ATOM 2666 O O . LEU A 1 336 ? -6.846 2.780 18.869 1.00 67.75 336 LEU A O 1
ATOM 2670 N N . ALA A 1 337 ? -6.028 2.605 20.936 1.00 65.69 337 ALA A N 1
ATOM 2671 C CA . ALA A 1 337 ? -7.333 2.394 21.560 1.00 65.69 337 ALA A CA 1
ATOM 2672 C C . ALA A 1 337 ? -8.199 3.669 21.600 1.00 65.69 337 ALA A C 1
ATOM 2674 O O . ALA A 1 337 ? -9.404 3.575 21.822 1.00 65.69 337 ALA A O 1
ATOM 2675 N N . ARG A 1 338 ? -7.599 4.855 21.416 1.00 66.12 338 ARG A N 1
ATOM 2676 C CA . ARG A 1 338 ? -8.303 6.149 21.439 1.00 66.12 338 ARG A CA 1
ATOM 2677 C C . ARG A 1 338 ? -8.801 6.615 20.064 1.00 66.12 338 ARG A C 1
ATOM 2679 O O . ARG A 1 338 ? -9.627 7.524 20.048 1.00 66.12 338 ARG A O 1
ATOM 2686 N N . PHE A 1 339 ? -8.298 6.049 18.964 1.00 67.50 339 PHE A N 1
ATOM 2687 C CA . PHE A 1 339 ? -8.647 6.403 17.577 1.00 67.50 339 PHE A CA 1
ATOM 2688 C C . PHE A 1 339 ? -9.453 5.289 16.903 1.00 67.50 339 PHE A C 1
ATOM 2690 O O . PHE A 1 339 ? -10.369 5.630 16.126 1.00 67.50 339 PHE A O 1
#

Sequence (339 aa):
MNPRFAKVVLPLPVDDLYTYRIPDELVGVLQVGHQVIVPFGHQILGGVVMEIREEADIDETNIKFIHDIVSEHLFADAVLLKTIQWIAGYYVCTLGEAVRLLNPTQNLHSAIVELHPRVASPEGFTDKEKRVLEEIIQHPGISVKKLAKRLPAFNVNSIIRRLQTKGAIRSERKPPKKRKIFKTEQRLQLHPEAAERMADIPRRSVEKAQRLVTFMQEHPSATRKQLAEAGFGDYFVRKMIAAGVLTVTEVEVARRQSPRYGEAVKEVQLTPEQQEVVQHLAETIKHRPQFTPLLLHGITGSGKTQVYIELARQAVAAGKDVIILVPEIALTPQTLARF

Radius of gyration: 28.97 Å; chains: 1; bounding box: 59×68×61 Å

pLDDT: mean 77.26, std 14.13, range [35.75, 96.56]

Foldseek 3Di:
DWFFWFFWAALDQDQGTAIATEPPVCTVQDDQQWWFWADDDPDIWITGTHDTGNDDPDDPPPHHHTPGTLDSDRLDDPVRSVVLVCCCVVVVTHSSNSVNVSDPCGDFWFKWKAFQPPADDPPPDDPLLVVLVVVCVVPPRDTLVVSCVVCVVDPSVVSVVVCVVVNGMDTDTDGRDSPLLFDWAKWKAFDPCLVVLLVVDPPVCSVVSVVVVVVCVVVRTHHPVVCVVVVNDPVNVVVCVVSRRMDIDTDGHRPPPPLPDPDDQPPDDDDPVLVVVLVVVLCCVVPDPDDDDDDDDDDPPPCVVVSVLSNCVSCVVVVHHDDDDDPPVVPDSVSVNND

Secondary structure (DSSP, 8-state):
----EEEEE-SSS---EEEEEPPGGGTTT--TT-EEEEEETTEEEEEEEEEEESS-SS-GGGPPBP-EES-SS-SS-HHHHHHHHHHHHHHT--HHHHHHHH-S-S-----EEEE-SS---STT--HHHHHHHHHHHHSTTEEHHHHHHH-TTS-HHHHHHHHHHTTSEEEE-PPP----SSEEEEEEEE-TTHHHHGGGS-GGGHHHHHHHHHHHHHSTTEEHHHHHHTT--HHHHHHHHHTTSEEEEEEEE--------------PPPPHHHHHHHHHHHHHHHH--S---------TTS-HHHHHHHHHHHHHHTT--------GGG--HHHHHH-